Protein AF-A0A443QBD3-F1 (afdb_monomer_lite)

InterPro domains:
  IPR007484 Peptidase M28 [PF04389] (64-168)
  IPR045175 Peptidase M28 family [PTHR12147] (18-262)

Secondary structure (DSSP, 8-state):
--SHHHHHHSS---HHHHHHHHHHHHHHHHHHHHHTT-EEEEEEEEETTTTEEEEEEEEEE--TTTTSTT-EEEEEEEE----TT---IIIIIIHHHHHHHHHHHHTT---SSEEEEEEES-GGGTSHHHHHIIIIIIIIIIIIIT--EEEEEEEE-S----B-STT-----HHHHHHSHHHHHHHHHTTT-B-EEEEEEETTTSHHHHHHHHHHHHTSS-TTS-EEEEEEE---SSPPPHHHHHHHGGGGSSTTHHHHS--BTTB-SPPPEEEEE---S---PPP--TT-

Foldseek 3Di:
DPPPLCVLQQAALACVQPVVNVVVSVVVLQVLLVVLVWDKDWDWDDDDPPDDIWIKIKTKDDAPQPLAAAAEEEEEEEERHDPNVDSCCQFPSVSSVVLSVVSNVCSPPHHNHMYMYMHFYCLVVQLVRLLCCVAPPCCVPVCVPSNYHYPEYEYEGGDPDFFQDALQADDDPLLCVQQVPLVVVCVVSNVGLQEKEKEFAAPFLVVVVVVVVVVLVPDPPCPRYHYGYSHGPDDQEDDDPVVCVRCLVSCSGSRVSQSYHDYPSDDGGGHYIYIHSCPHPPDDPRRDNPD

Sequence (291 aa):
MSKNFREIFWQRRNHRFNERLKQYVRDKVIAKFKECGCDVFIQSFKKLPNQYNGINIIAVKNGLNRGKTGDEIILVGGHYDTVESSPGVDDNGSGMVAMLETARVLSSVQLKQTIMFVAFDLEEFGLLGSIAFVHDYLIPREIVKNGANFLGAFIIDMILRQEQAENSQKLPPKVGKAVPNAAAQIRANQNRGDFVAVWSRRGVDTELWQSLSKSWSQLQNPFRFKLIEFDSPLPLTIPTADELRRYDTFTRSDHSSFWYHKNANYSSTLNAVLLTDMGRTVERRVKTLLS

Organism: NCBI:txid1965070

pLDDT: mean 90.24, std 12.87, range [31.17, 98.88]

Radius of gyration: 18.25 Å; chains: 1; bounding box: 45×45×45 Å

Structure (mmCIF, N/CA/C/O backbone):
data_AF-A0A443QBD3-F1
#
_entry.id   AF-A0A443QBD3-F1
#
loop_
_atom_site.group_PDB
_atom_site.id
_atom_site.type_symbol
_atom_site.label_atom_id
_atom_site.label_alt_id
_atom_site.label_comp_id
_atom_site.label_asym_id
_atom_site.label_entity_id
_atom_site.label_seq_id
_atom_site.pdbx_PDB_ins_code
_atom_site.Cartn_x
_atom_site.Cartn_y
_atom_site.Cartn_z
_atom_site.occupancy
_atom_site.B_iso_or_equiv
_atom_site.auth_seq_id
_atom_site.auth_comp_id
_atom_site.auth_asym_id
_atom_site.auth_atom_id
_atom_site.pdbx_PDB_model_num
ATOM 1 N N . MET A 1 1 ? -10.216 -22.079 -7.106 1.00 49.09 1 MET A N 1
ATOM 2 C CA . MET A 1 1 ? -10.128 -20.859 -6.276 1.00 49.09 1 MET A CA 1
ATOM 3 C C . MET A 1 1 ? -9.371 -19.720 -7.001 1.00 49.09 1 MET A C 1
ATOM 5 O O . MET A 1 1 ? -8.560 -19.054 -6.390 1.00 49.09 1 MET A O 1
ATOM 9 N N . SER A 1 2 ? -9.620 -19.445 -8.296 1.00 46.47 2 SER A N 1
ATOM 10 C CA . SER A 1 2 ? -8.821 -18.450 -9.065 1.00 46.47 2 SER A CA 1
ATOM 11 C C . SER A 1 2 ? -9.554 -17.719 -10.203 1.00 46.47 2 SER A C 1
ATOM 13 O O . SER A 1 2 ? -8.961 -16.872 -10.864 1.00 46.47 2 SER A O 1
ATOM 15 N N . LYS A 1 3 ? -10.839 -18.003 -10.460 1.00 47.44 3 LYS A N 1
ATOM 16 C CA . LYS A 1 3 ? -11.528 -17.460 -11.647 1.00 47.44 3 LYS A CA 1
ATOM 17 C C . LYS A 1 3 ? -11.961 -15.985 -11.526 1.00 47.44 3 LYS A C 1
ATOM 19 O O . LYS A 1 3 ? -12.248 -15.379 -12.542 1.00 47.44 3 LYS A O 1
ATOM 24 N N . ASN A 1 4 ? -11.947 -15.386 -10.330 1.00 71.94 4 ASN A N 1
ATOM 25 C CA . ASN A 1 4 ? -12.653 -14.120 -10.072 1.00 71.94 4 ASN A CA 1
ATOM 26 C C . ASN A 1 4 ? -11.766 -12.853 -10.165 1.00 71.94 4 ASN A C 1
ATOM 28 O O . ASN A 1 4 ? -12.206 -11.827 -10.661 1.00 71.94 4 ASN A O 1
ATOM 32 N N . PHE A 1 5 ? -10.487 -12.890 -9.766 1.00 81.81 5 PHE A N 1
ATOM 33 C CA . PHE A 1 5 ? -9.664 -11.664 -9.751 1.00 81.81 5 PHE A CA 1
ATOM 34 C C . PHE A 1 5 ? -9.325 -11.123 -11.138 1.00 81.81 5 PHE A C 1
ATOM 36 O O . PHE A 1 5 ? -9.326 -9.909 -11.341 1.00 81.81 5 PHE A O 1
ATOM 43 N N . ARG A 1 6 ? -9.100 -12.021 -12.108 1.00 80.19 6 ARG A N 1
ATOM 44 C CA . ARG A 1 6 ? -8.932 -11.619 -13.505 1.00 80.19 6 ARG A CA 1
ATOM 45 C C . ARG A 1 6 ? -10.157 -10.847 -13.977 1.00 80.19 6 ARG A C 1
ATOM 47 O O . ARG A 1 6 ? -9.972 -9.813 -14.588 1.00 80.19 6 ARG A O 1
ATOM 54 N N . GLU A 1 7 ? -11.371 -11.292 -13.648 1.00 80.81 7 GLU A N 1
ATOM 55 C CA . GLU A 1 7 ? -12.625 -10.624 -14.031 1.00 80.81 7 GLU A CA 1
ATOM 56 C C . GLU A 1 7 ? -12.790 -9.234 -13.398 1.00 80.81 7 GLU A C 1
ATOM 58 O O . GLU A 1 7 ? -13.419 -8.366 -14.003 1.00 80.81 7 GLU A O 1
ATOM 63 N N . ILE A 1 8 ? -12.194 -9.001 -12.225 1.00 87.06 8 ILE A N 1
ATOM 64 C CA . ILE A 1 8 ? -12.249 -7.714 -11.521 1.00 87.06 8 ILE A CA 1
ATOM 65 C C . ILE A 1 8 ? -11.223 -6.720 -12.094 1.00 87.06 8 ILE A C 1
ATOM 67 O O . ILE A 1 8 ? -11.560 -5.560 -12.313 1.00 87.06 8 ILE A O 1
ATOM 71 N N . PHE A 1 9 ? -9.989 -7.154 -12.376 1.00 91.19 9 PHE A N 1
ATOM 72 C CA . PHE A 1 9 ? -8.873 -6.237 -12.671 1.00 91.19 9 PHE A CA 1
ATOM 73 C C . PHE A 1 9 ? -8.342 -6.271 -14.115 1.00 91.19 9 PHE A C 1
ATOM 75 O O . PHE A 1 9 ? -7.333 -5.631 -14.404 1.00 91.19 9 PHE A O 1
ATOM 82 N N . TRP A 1 10 ? -8.999 -6.974 -15.047 1.00 85.31 10 TRP A N 1
ATOM 83 C CA . TRP A 1 10 ? -8.569 -7.002 -16.457 1.00 85.31 10 TRP A CA 1
ATOM 84 C C . TRP A 1 10 ? -8.942 -5.758 -17.275 1.00 85.31 10 TRP A C 1
ATOM 86 O O . TRP A 1 10 ? -8.379 -5.560 -18.352 1.00 85.31 10 TRP A O 1
ATOM 96 N N . GLN A 1 11 ? -9.888 -4.941 -16.804 1.00 87.75 11 GLN A N 1
ATOM 97 C CA . GLN A 1 11 ? -10.341 -3.739 -17.510 1.00 87.75 11 GLN A CA 1
ATOM 98 C C . GLN A 1 11 ? -9.879 -2.456 -16.818 1.00 87.75 11 GLN A C 1
ATOM 100 O O . GLN A 1 11 ? -9.565 -2.452 -15.627 1.00 87.75 11 GLN A O 1
ATOM 105 N N . ARG A 1 12 ? -9.908 -1.353 -17.578 1.00 92.00 12 ARG A N 1
ATOM 106 C CA . ARG A 1 12 ? -9.582 0.001 -17.110 1.00 92.00 12 ARG A CA 1
ATOM 107 C C . ARG A 1 12 ? -10.531 0.430 -15.993 1.00 92.00 12 ARG A C 1
ATOM 109 O O . ARG A 1 12 ? -11.736 0.210 -16.088 1.00 92.00 12 ARG A O 1
ATOM 116 N N . ARG A 1 13 ? -10.004 1.100 -14.970 1.00 93.75 13 ARG A N 1
ATOM 117 C CA . ARG A 1 13 ? -10.767 1.579 -13.799 1.00 93.75 13 ARG A CA 1
ATOM 118 C C . ARG A 1 13 ? -10.605 3.088 -13.643 1.00 93.75 13 ARG A C 1
ATOM 120 O O . ARG A 1 13 ? -10.470 3.620 -12.547 1.00 93.75 13 ARG A O 1
ATOM 127 N N . ASN A 1 14 ? -10.612 3.779 -14.778 1.00 91.69 14 ASN A N 1
ATOM 128 C CA . ASN A 1 14 ? -10.493 5.224 -14.857 1.00 91.69 14 ASN A CA 1
ATOM 129 C C . ASN A 1 14 ? -11.880 5.868 -15.004 1.00 91.69 14 ASN A C 1
ATOM 131 O O . ASN A 1 14 ? -12.683 5.447 -15.839 1.00 91.69 14 ASN A O 1
ATOM 135 N N . HIS A 1 15 ? -12.138 6.912 -14.217 1.00 87.31 15 HIS A N 1
ATOM 136 C CA . HIS A 1 15 ? -13.429 7.603 -14.171 1.00 87.31 15 HIS A CA 1
ATOM 137 C C . HIS A 1 15 ? -13.776 8.332 -15.482 1.00 87.31 15 HIS A C 1
ATOM 139 O O . HIS A 1 15 ? -14.948 8.467 -15.821 1.00 87.31 15 HIS A O 1
ATOM 145 N N . ARG A 1 16 ? -12.766 8.764 -16.254 1.00 88.69 16 ARG A N 1
ATOM 146 C CA . ARG A 1 16 ? -12.957 9.389 -17.576 1.00 88.69 16 ARG A CA 1
ATOM 147 C C . ARG A 1 16 ? -13.240 8.369 -18.667 1.00 88.69 16 ARG A C 1
ATOM 149 O O . ARG A 1 16 ? -13.958 8.671 -19.611 1.00 88.69 16 ARG A O 1
ATOM 156 N N . PHE A 1 17 ? -12.693 7.163 -18.523 1.00 88.56 17 PHE A N 1
ATOM 157 C CA . PHE A 1 17 ? -12.897 6.091 -19.488 1.00 88.56 17 PHE A CA 1
ATOM 158 C C . PHE A 1 17 ? -14.297 5.485 -19.367 1.00 88.56 17 PHE A C 1
ATOM 160 O O . PHE A 1 17 ? -15.037 5.426 -20.347 1.00 88.56 17 PHE A O 1
ATOM 167 N N . ASN A 1 18 ? -14.656 4.996 -18.175 1.00 90.06 18 ASN A N 1
ATOM 168 C CA . ASN A 1 18 ? -15.955 4.374 -17.936 1.00 90.06 18 ASN A CA 1
ATOM 169 C C . ASN A 1 18 ? -16.274 4.325 -16.435 1.00 90.06 18 ASN A C 1
ATOM 171 O O . ASN A 1 18 ? -15.880 3.394 -15.727 1.00 90.06 18 ASN A O 1
ATOM 175 N N . GLU A 1 19 ? -17.040 5.304 -15.955 1.00 90.50 19 GLU A N 1
ATOM 176 C CA . GLU A 1 19 ? -17.426 5.381 -14.541 1.00 90.50 19 GLU A CA 1
ATOM 177 C C . GLU A 1 19 ? -18.270 4.178 -14.090 1.00 90.50 19 GLU A C 1
ATOM 179 O O . GLU A 1 19 ? -18.100 3.688 -12.976 1.00 90.50 19 GLU A O 1
ATOM 184 N N . ARG A 1 20 ? -19.133 3.626 -14.958 1.00 93.25 20 ARG A N 1
ATOM 185 C CA . ARG A 1 20 ? -19.945 2.442 -14.614 1.00 93.25 20 ARG A CA 1
ATOM 186 C C . ARG A 1 20 ? -19.075 1.212 -14.381 1.00 93.25 20 ARG A C 1
ATOM 188 O O . ARG A 1 20 ? -19.330 0.439 -13.464 1.00 93.25 20 ARG A O 1
ATOM 195 N N . LEU A 1 21 ? -18.038 1.037 -15.195 1.00 92.19 21 LEU A N 1
ATOM 196 C CA . LEU A 1 21 ? -17.079 -0.051 -15.034 1.00 92.19 21 LEU A CA 1
ATOM 197 C C . LEU A 1 21 ? -16.240 0.128 -13.764 1.00 92.19 21 LEU A C 1
ATOM 199 O O . LEU A 1 21 ? -16.027 -0.833 -13.026 1.00 92.19 21 LEU A O 1
ATOM 203 N N . LYS A 1 22 ? -15.807 1.357 -13.473 1.00 94.25 22 LYS A N 1
ATOM 204 C CA . LYS A 1 22 ? -15.104 1.668 -12.226 1.00 94.25 22 LYS A CA 1
ATOM 205 C C . LYS A 1 22 ? -15.978 1.377 -11.000 1.00 94.25 22 LYS A C 1
ATOM 207 O O . LYS A 1 22 ? -15.505 0.742 -10.058 1.00 94.25 22 LYS A O 1
ATOM 212 N N . GLN A 1 23 ? -17.257 1.758 -11.041 1.00 94.88 23 GLN A N 1
ATOM 213 C CA . GLN A 1 23 ? -18.240 1.413 -10.011 1.00 94.88 23 GLN A CA 1
ATOM 214 C C . GLN A 1 23 ? -18.411 -0.106 -9.876 1.00 94.88 23 GLN A C 1
ATOM 216 O O . GLN A 1 23 ? -18.354 -0.621 -8.765 1.00 94.88 23 GLN A O 1
ATOM 221 N N . TYR A 1 24 ? -18.530 -0.840 -10.986 1.00 94.12 24 TYR A N 1
ATOM 222 C CA . TYR A 1 24 ? -18.615 -2.303 -10.957 1.00 94.12 24 TYR A CA 1
ATOM 223 C C . TYR A 1 24 ? -17.414 -2.934 -10.239 1.00 94.12 24 TYR A C 1
ATOM 225 O O . TYR A 1 24 ? -17.587 -3.811 -9.392 1.00 94.12 24 TYR A O 1
ATOM 233 N N . VAL A 1 25 ? -16.192 -2.473 -10.528 1.00 94.38 25 VAL A N 1
ATOM 234 C CA . VAL A 1 25 ? -14.995 -2.973 -9.837 1.00 94.38 25 VAL A CA 1
ATOM 235 C C . VAL A 1 25 ? -15.021 -2.623 -8.351 1.00 94.38 25 VAL A C 1
ATOM 237 O O . VAL A 1 25 ? -14.755 -3.495 -7.524 1.00 94.38 25 VAL A O 1
ATOM 240 N N . ARG A 1 26 ? -15.402 -1.391 -7.997 1.00 95.50 26 ARG A N 1
ATOM 241 C CA . ARG A 1 26 ? -15.572 -0.958 -6.602 1.00 95.50 26 ARG A CA 1
ATOM 242 C C . ARG A 1 26 ? -16.524 -1.888 -5.843 1.00 95.50 26 ARG A C 1
ATOM 244 O O . ARG A 1 26 ? -16.170 -2.370 -4.769 1.00 95.50 26 ARG A O 1
ATOM 251 N N . ASP A 1 27 ? -17.672 -2.218 -6.430 1.00 96.38 27 ASP A N 1
ATOM 252 C CA . ASP A 1 27 ? -18.661 -3.118 -5.826 1.00 96.38 27 ASP A CA 1
ATOM 253 C C . ASP A 1 27 ? -18.101 -4.530 -5.611 1.00 96.38 27 ASP A C 1
ATOM 255 O O . ASP A 1 27 ? -18.333 -5.146 -4.568 1.00 96.38 27 ASP A O 1
ATOM 259 N N . LYS A 1 28 ? -17.307 -5.040 -6.561 1.00 96.19 28 LYS A N 1
ATOM 260 C CA . LYS A 1 28 ? -16.638 -6.342 -6.417 1.00 96.19 28 LYS A CA 1
ATOM 261 C C . LYS A 1 28 ? -15.569 -6.334 -5.329 1.00 96.19 28 LYS A C 1
ATOM 263 O O . LYS A 1 28 ? -15.491 -7.298 -4.570 1.00 96.19 28 LYS A O 1
ATOM 268 N N . VAL A 1 29 ? -14.780 -5.266 -5.216 1.00 97.12 29 VAL A N 1
ATOM 269 C CA . VAL A 1 29 ? -13.781 -5.111 -4.146 1.00 97.12 29 VAL A CA 1
ATOM 270 C C . VAL A 1 29 ? -14.465 -5.057 -2.776 1.00 97.12 29 VAL A C 1
ATOM 272 O O . VAL A 1 29 ? -14.074 -5.791 -1.870 1.00 97.12 29 VAL A O 1
ATOM 275 N N . ILE A 1 30 ? -15.541 -4.273 -2.637 1.00 98.19 30 ILE A N 1
ATOM 276 C CA . ILE A 1 30 ? -16.356 -4.213 -1.411 1.00 98.19 30 ILE A CA 1
ATOM 277 C C . ILE A 1 30 ? -16.899 -5.597 -1.051 1.00 98.19 30 ILE A C 1
ATOM 279 O O . ILE A 1 30 ? -16.786 -6.020 0.099 1.00 98.19 30 ILE A O 1
ATOM 283 N N . ALA A 1 31 ? -17.476 -6.313 -2.022 1.00 97.44 31 ALA A N 1
ATOM 284 C CA . ALA A 1 31 ? -18.010 -7.652 -1.798 1.00 97.44 31 ALA A CA 1
ATOM 285 C C . ALA A 1 31 ? -16.923 -8.611 -1.294 1.00 97.44 31 ALA A C 1
ATOM 287 O O . ALA A 1 31 ? -17.153 -9.327 -0.325 1.00 97.44 31 ALA A O 1
ATOM 288 N N . LYS A 1 32 ? -15.717 -8.568 -1.873 1.00 97.19 32 LYS A N 1
ATOM 289 C CA . LYS A 1 32 ? -14.594 -9.416 -1.446 1.00 97.19 32 LYS A CA 1
ATOM 290 C C . LYS A 1 32 ? -14.136 -9.124 -0.021 1.00 97.19 32 LYS A C 1
ATOM 292 O O . LYS A 1 32 ? -13.910 -10.064 0.735 1.00 97.19 32 LYS A O 1
ATOM 297 N N . PHE A 1 33 ? -14.051 -7.858 0.379 1.00 98.31 33 PHE A N 1
ATOM 298 C CA . PHE A 1 33 ? -13.735 -7.524 1.769 1.00 98.31 33 PHE A CA 1
ATOM 299 C C . PHE A 1 33 ? -14.824 -7.985 2.744 1.00 98.31 33 PHE A C 1
ATOM 301 O O . PHE A 1 33 ? -14.504 -8.548 3.790 1.00 98.31 33 PHE A O 1
ATOM 308 N N . LYS A 1 34 ? -16.105 -7.827 2.386 1.00 98.19 34 LYS A N 1
ATOM 309 C CA . LYS A 1 34 ? -17.226 -8.328 3.199 1.00 98.19 34 LYS A CA 1
ATOM 310 C C . LYS A 1 34 ? -17.221 -9.853 3.320 1.00 98.19 34 LYS A C 1
ATOM 312 O O . LYS A 1 34 ? -17.431 -10.369 4.411 1.00 98.19 34 LYS A O 1
ATOM 317 N N . GLU A 1 35 ? -16.928 -10.574 2.236 1.00 97.12 35 GLU A N 1
ATOM 318 C CA . GLU A 1 35 ? -16.743 -12.035 2.252 1.00 97.12 35 GLU A CA 1
ATOM 319 C C . GLU A 1 35 ? -15.620 -12.465 3.216 1.00 97.12 35 GLU A C 1
ATOM 321 O O . GLU A 1 35 ? -15.694 -13.544 3.796 1.00 97.12 35 GLU A O 1
ATOM 326 N N . CYS A 1 36 ? -14.601 -11.622 3.421 1.00 97.38 36 CYS A N 1
ATOM 327 C CA . CYS A 1 36 ? -13.512 -11.862 4.374 1.00 97.38 36 CYS A CA 1
ATOM 328 C C . CYS A 1 36 ? -13.861 -11.472 5.825 1.00 97.38 36 CYS A C 1
ATOM 330 O O . CYS A 1 36 ? -12.996 -11.561 6.699 1.00 97.38 36 CYS A O 1
ATOM 332 N N . GLY A 1 37 ? -15.096 -11.032 6.092 1.00 97.31 37 GLY A N 1
ATOM 333 C CA . GLY A 1 37 ? -15.551 -10.620 7.421 1.00 97.31 37 GLY A CA 1
ATOM 334 C C . GLY A 1 37 ? -15.060 -9.237 7.858 1.00 97.31 37 GLY A C 1
ATOM 335 O O . GLY A 1 37 ? -15.035 -8.958 9.054 1.00 97.31 37 GLY A O 1
ATOM 336 N N . CYS A 1 38 ? -14.636 -8.381 6.923 1.00 98.50 38 CYS A N 1
ATOM 337 C CA . CYS A 1 38 ? -14.256 -7.006 7.238 1.00 98.50 38 CYS A CA 1
ATOM 338 C C . CYS A 1 38 ? -15.480 -6.083 7.334 1.00 98.50 38 CYS A C 1
ATOM 340 O O . CYS A 1 38 ? -16.393 -6.159 6.506 1.00 98.50 38 CYS A O 1
ATOM 342 N N . ASP A 1 39 ? -15.428 -5.124 8.258 1.00 98.25 39 ASP A N 1
ATOM 343 C CA . ASP A 1 39 ? -16.328 -3.972 8.275 1.00 98.25 39 ASP A CA 1
ATOM 344 C C . ASP A 1 39 ? -15.904 -2.996 7.174 1.00 98.25 39 ASP A C 1
ATOM 346 O O . ASP A 1 39 ? -14.777 -2.500 7.181 1.00 98.25 39 ASP A O 1
ATOM 350 N N . VAL A 1 40 ? -16.780 -2.725 6.202 1.00 98.56 40 VAL A N 1
ATOM 351 C CA . VAL A 1 40 ? -16.433 -1.908 5.027 1.00 98.56 40 VAL A CA 1
ATOM 352 C C . VAL A 1 40 ? -17.107 -0.541 5.077 1.00 98.56 40 VAL A C 1
ATOM 354 O O . VAL A 1 40 ? -18.332 -0.438 5.142 1.00 98.56 40 VAL A O 1
ATOM 357 N N . PHE A 1 41 ? -16.294 0.504 4.959 1.00 97.50 41 PHE A N 1
ATOM 358 C CA . PHE A 1 41 ? -16.672 1.909 4.921 1.00 97.50 41 PHE A CA 1
ATOM 359 C C . PHE A 1 41 ? -16.251 2.539 3.596 1.00 97.50 41 PHE A C 1
ATOM 361 O O . PHE A 1 41 ? -15.265 2.146 2.971 1.00 97.50 41 PHE A O 1
ATOM 368 N N . ILE A 1 42 ? -16.997 3.560 3.190 1.00 97.88 42 ILE A N 1
ATOM 369 C CA . ILE A 1 42 ? -16.728 4.329 1.982 1.00 97.88 42 ILE A CA 1
ATOM 370 C C . ILE A 1 42 ? -16.360 5.748 2.388 1.00 97.88 42 ILE A C 1
ATOM 372 O O . ILE A 1 42 ? -17.116 6.404 3.103 1.00 97.88 42 ILE A O 1
ATOM 376 N N . GLN A 1 43 ? -15.216 6.228 1.908 1.00 97.69 43 GLN A N 1
ATOM 377 C CA . GLN A 1 43 ? -14.823 7.625 2.051 1.00 97.69 43 GLN A CA 1
ATOM 378 C C . GLN A 1 43 ? -14.957 8.306 0.692 1.00 97.69 43 GLN A C 1
ATOM 380 O O . GLN A 1 43 ? -14.172 8.056 -0.220 1.00 97.69 43 GLN A O 1
ATOM 385 N N . SER A 1 44 ? -15.957 9.177 0.570 1.00 96.06 44 SER A N 1
ATOM 386 C CA . SER A 1 44 ? -16.078 10.081 -0.575 1.00 96.06 44 SER A CA 1
ATOM 387 C C . SER A 1 44 ? -15.284 11.356 -0.308 1.00 96.06 44 SER A C 1
ATOM 389 O O . SER A 1 44 ? -15.378 11.913 0.784 1.00 96.06 44 SER A O 1
ATOM 391 N N . PHE A 1 45 ? -14.537 11.833 -1.300 1.00 93.62 45 PHE A N 1
ATOM 392 C CA . PHE A 1 45 ? -13.735 13.053 -1.197 1.00 93.62 45 PHE A CA 1
ATOM 393 C C . PHE A 1 45 ? -13.743 13.844 -2.510 1.00 93.62 45 PHE A C 1
ATOM 395 O O . PHE A 1 45 ? -14.094 13.325 -3.574 1.00 93.62 45 PHE A O 1
ATOM 402 N N . LYS A 1 46 ? -13.362 15.124 -2.429 1.00 89.88 46 LYS A N 1
ATOM 403 C CA . LYS A 1 46 ? -13.255 16.034 -3.576 1.00 89.88 46 LYS A CA 1
ATOM 404 C C . LYS A 1 46 ? -11.973 16.848 -3.466 1.00 89.88 46 LYS A C 1
ATOM 406 O O . LYS A 1 46 ? -11.742 17.459 -2.427 1.00 89.88 46 LYS A O 1
ATOM 411 N N . LYS A 1 47 ? -11.177 16.915 -4.536 1.00 69.31 47 LYS A N 1
ATOM 412 C CA . LYS A 1 47 ? -10.089 17.897 -4.642 1.00 69.31 47 LYS A CA 1
ATOM 413 C C . LYS A 1 47 ? -10.555 18.995 -5.590 1.00 69.31 47 LYS A C 1
ATOM 415 O O . LYS A 1 47 ? -10.668 18.764 -6.789 1.00 69.31 47 LYS A O 1
ATOM 420 N N . LEU A 1 48 ? -10.854 20.155 -5.003 1.00 62.91 48 LEU A N 1
ATOM 421 C CA . LEU A 1 48 ? -11.473 21.337 -5.614 1.00 62.91 48 LEU A CA 1
ATOM 422 C C . LEU A 1 48 ? -12.962 21.165 -5.983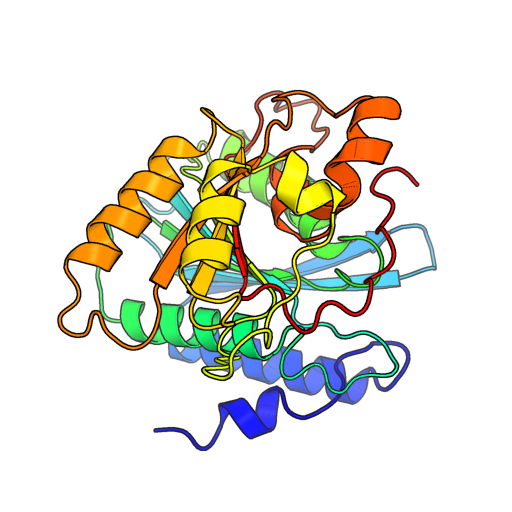 1.00 62.91 48 LEU A C 1
ATOM 424 O O . LEU A 1 48 ? -13.392 20.080 -6.390 1.00 62.91 48 LEU A O 1
ATOM 428 N N . PRO A 1 49 ? -13.781 22.228 -5.849 1.00 48.69 49 PRO A N 1
ATOM 429 C CA . PRO A 1 49 ? -15.149 22.195 -6.336 1.00 48.69 49 PRO A CA 1
ATOM 430 C C . PRO A 1 49 ? -15.116 21.975 -7.854 1.00 48.69 49 PRO A C 1
ATOM 432 O O . PRO A 1 49 ? -14.648 22.831 -8.596 1.00 48.69 49 PRO A O 1
ATOM 435 N N . ASN A 1 50 ? -15.622 20.817 -8.292 1.00 54.44 50 ASN A N 1
ATOM 436 C CA . ASN A 1 50 ? -15.896 20.425 -9.685 1.00 54.44 50 ASN A CA 1
ATOM 437 C C . ASN A 1 50 ? -14.793 19.708 -10.484 1.00 54.44 50 ASN A C 1
ATOM 439 O O . ASN A 1 50 ? -15.013 19.476 -11.670 1.00 54.44 50 ASN A O 1
ATOM 443 N N . GLN A 1 51 ? -13.657 19.306 -9.896 1.00 67.75 51 GLN A N 1
ATOM 444 C CA . GLN A 1 51 ? -12.604 18.656 -10.696 1.00 67.75 51 GLN A CA 1
ATOM 445 C C . GLN A 1 51 ? -12.613 17.125 -10.626 1.00 67.75 51 GLN A C 1
ATOM 447 O O . GLN A 1 51 ? -12.648 16.472 -11.666 1.00 67.75 51 GLN A O 1
ATOM 452 N N . TYR A 1 52 ? -12.628 16.545 -9.423 1.00 77.38 52 TYR A N 1
ATOM 453 C CA . TYR A 1 52 ? -12.673 15.093 -9.252 1.00 77.38 52 TYR A CA 1
ATOM 454 C C . TYR A 1 52 ? -13.475 14.705 -8.011 1.00 77.38 52 TYR A C 1
ATOM 456 O O . TYR A 1 52 ? -13.242 15.238 -6.925 1.00 77.38 52 TYR A O 1
ATOM 464 N N . ASN A 1 53 ? -14.384 13.742 -8.171 1.00 89.56 53 ASN A N 1
ATOM 465 C CA . ASN A 1 53 ? -15.034 13.048 -7.063 1.00 89.56 53 ASN A CA 1
ATOM 466 C C . ASN A 1 53 ? -14.369 11.675 -6.932 1.00 89.56 53 ASN A C 1
ATOM 468 O O . ASN A 1 53 ? -14.414 10.883 -7.875 1.00 89.56 53 ASN A O 1
ATOM 472 N N . GLY A 1 54 ? -13.727 11.417 -5.798 1.00 93.81 54 GLY A N 1
ATOM 473 C CA . GLY A 1 54 ? -13.033 10.162 -5.532 1.00 93.81 54 GLY A CA 1
ATOM 474 C C . GLY A 1 54 ? -13.704 9.368 -4.423 1.00 93.81 54 GLY A C 1
ATOM 475 O O . GLY A 1 54 ? -14.367 9.938 -3.550 1.00 93.81 54 GLY A O 1
ATOM 476 N N . ILE A 1 55 ? -13.553 8.045 -4.477 1.00 97.00 55 ILE A N 1
ATOM 477 C CA . ILE A 1 55 ? -14.126 7.136 -3.485 1.00 97.00 55 ILE A CA 1
ATOM 478 C C . ILE A 1 55 ? -13.087 6.104 -3.045 1.00 97.00 55 ILE A C 1
ATOM 480 O O . ILE A 1 55 ? -12.835 5.144 -3.773 1.00 97.00 55 ILE A O 1
ATOM 484 N N . ASN A 1 56 ? -12.556 6.250 -1.832 1.00 98.56 56 ASN A N 1
ATOM 485 C CA . ASN A 1 56 ? -11.751 5.201 -1.205 1.00 98.56 56 ASN A CA 1
ATOM 486 C C . ASN A 1 56 ? -12.660 4.123 -0.596 1.00 98.56 56 ASN A C 1
ATOM 488 O O . ASN A 1 56 ? -13.739 4.423 -0.069 1.00 98.56 56 ASN A O 1
ATOM 492 N N . ILE A 1 57 ? -12.188 2.875 -0.613 1.00 98.81 57 ILE A N 1
ATOM 493 C CA . ILE A 1 57 ? -12.803 1.753 0.108 1.00 98.81 57 ILE A CA 1
ATOM 494 C C . ILE A 1 57 ? -11.923 1.444 1.314 1.00 98.81 57 ILE A C 1
ATOM 496 O O . ILE A 1 57 ? -10.743 1.148 1.147 1.00 98.81 57 ILE A O 1
ATOM 500 N N . ILE A 1 58 ? -12.495 1.489 2.513 1.00 98.81 58 ILE A N 1
ATOM 501 C CA . ILE A 1 58 ? -11.797 1.214 3.770 1.00 98.81 58 ILE A CA 1
ATOM 502 C C . ILE A 1 58 ? -12.427 -0.036 4.373 1.00 98.81 58 ILE A C 1
ATOM 504 O O . ILE A 1 58 ? -13.590 -0.012 4.761 1.00 98.81 58 ILE A O 1
ATOM 508 N N . ALA A 1 59 ? -11.683 -1.130 4.450 1.00 98.81 59 ALA A N 1
ATOM 509 C CA . ALA A 1 59 ? -12.133 -2.378 5.049 1.00 98.81 59 ALA A CA 1
ATOM 510 C C . ALA A 1 59 ? -11.338 -2.662 6.325 1.00 98.81 59 ALA A C 1
ATOM 512 O O . ALA A 1 59 ? -10.113 -2.696 6.310 1.00 98.81 59 ALA A O 1
ATOM 513 N N . VAL A 1 60 ? -12.030 -2.865 7.440 1.00 98.62 60 VAL A N 1
ATOM 514 C CA . VAL A 1 60 ? -11.425 -3.058 8.758 1.00 98.62 60 VAL A CA 1
ATOM 515 C C . VAL A 1 60 ? -11.656 -4.493 9.207 1.00 98.62 60 VAL A C 1
ATOM 517 O O . VAL A 1 60 ? -12.792 -4.931 9.371 1.00 98.62 60 VAL A O 1
ATOM 520 N N . LYS A 1 61 ? -10.572 -5.237 9.426 1.00 98.31 61 LYS A N 1
ATOM 521 C CA . LYS A 1 61 ? -10.599 -6.482 10.189 1.00 98.31 61 LYS A CA 1
ATOM 522 C C . LYS A 1 61 ? -10.298 -6.148 11.647 1.00 98.31 61 LYS A C 1
ATOM 524 O O . LYS A 1 61 ? -9.180 -5.757 11.982 1.00 98.31 61 LYS A O 1
ATOM 529 N N . ASN A 1 62 ? -11.298 -6.323 12.501 1.00 97.88 62 ASN A N 1
ATOM 530 C CA . ASN A 1 62 ? -11.209 -5.951 13.908 1.00 97.88 62 ASN A CA 1
ATOM 531 C C . ASN A 1 62 ? -10.175 -6.804 14.657 1.00 97.88 62 ASN A C 1
ATOM 533 O O . ASN A 1 62 ? -10.226 -8.038 14.624 1.00 97.88 62 ASN A O 1
ATOM 537 N N . GLY A 1 63 ? -9.253 -6.132 15.347 1.00 97.44 63 GLY A N 1
ATOM 538 C CA . GLY A 1 63 ? -8.405 -6.746 16.362 1.00 97.44 63 GLY A CA 1
ATOM 539 C C . GLY A 1 63 ? -9.140 -6.895 17.696 1.00 97.44 63 GLY A C 1
ATOM 540 O O . GLY A 1 63 ? -10.216 -6.330 17.898 1.00 97.44 63 GLY A O 1
ATOM 541 N N . LEU A 1 64 ? -8.541 -7.617 18.647 1.00 96.62 64 LEU A N 1
ATOM 542 C CA . LEU A 1 64 ? -9.096 -7.796 20.003 1.00 96.62 64 LEU A CA 1
ATOM 543 C C . LEU A 1 64 ? -9.302 -6.473 20.766 1.00 96.62 64 LEU A C 1
ATOM 545 O O . LEU A 1 64 ? -10.105 -6.408 21.702 1.00 96.62 64 LEU A O 1
ATOM 549 N N . ASN A 1 65 ? -8.570 -5.428 20.377 1.00 95.31 65 ASN A N 1
ATOM 550 C CA . ASN A 1 65 ? -8.618 -4.111 21.006 1.00 95.31 65 ASN A CA 1
ATOM 551 C C . ASN A 1 65 ? -9.392 -3.066 20.196 1.00 95.31 65 ASN A C 1
ATOM 553 O O . ASN A 1 65 ? -9.418 -1.904 20.601 1.00 95.31 65 ASN A O 1
ATOM 557 N N . ARG A 1 66 ? -10.063 -3.454 19.100 1.00 96.69 66 ARG A N 1
ATOM 558 C CA . ARG A 1 66 ? -10.806 -2.500 18.272 1.00 96.69 66 ARG A CA 1
ATOM 559 C C . ARG A 1 66 ? -11.800 -1.692 19.108 1.00 96.69 66 ARG A C 1
ATOM 561 O O . ARG A 1 66 ? -12.586 -2.249 19.872 1.00 96.69 66 ARG A O 1
ATOM 568 N N . GLY A 1 67 ? -11.785 -0.373 18.918 1.00 91.25 67 GLY A N 1
ATOM 569 C CA . GLY A 1 67 ? -12.696 0.559 19.590 1.00 91.25 67 GLY A CA 1
ATOM 570 C C . GLY A 1 67 ? -12.265 0.960 21.003 1.00 91.25 67 GLY A C 1
ATOM 571 O O . GLY A 1 67 ? -12.967 1.740 21.642 1.00 91.25 67 GLY A O 1
ATOM 572 N N . LYS A 1 68 ? -11.121 0.465 21.488 1.00 95.12 68 LYS A N 1
ATOM 573 C CA . LYS A 1 68 ? -10.498 0.903 22.741 1.00 95.12 68 LYS A CA 1
ATOM 574 C C . LYS A 1 68 ? -9.363 1.880 22.439 1.00 95.12 68 LYS A C 1
ATOM 576 O O . LYS A 1 68 ? -8.685 1.752 21.421 1.00 95.12 68 LYS A O 1
ATOM 581 N N . THR A 1 69 ? -9.118 2.821 23.348 1.00 95.50 69 THR A N 1
ATOM 582 C CA . THR A 1 69 ? -7.892 3.629 23.320 1.00 95.50 69 THR A CA 1
ATOM 583 C C . THR A 1 69 ? -6.674 2.708 23.381 1.00 95.50 69 THR A C 1
ATOM 585 O O . THR A 1 69 ? -6.660 1.752 24.158 1.00 95.50 69 THR A O 1
ATOM 588 N N . GLY A 1 70 ? -5.667 2.980 22.552 1.00 96.00 70 GLY A N 1
ATOM 589 C CA . GLY A 1 70 ? -4.501 2.115 22.390 1.00 96.00 70 GLY A CA 1
ATOM 590 C C . GLY A 1 70 ? -4.708 0.928 21.441 1.00 96.00 70 GLY A C 1
ATOM 591 O O . GLY A 1 70 ? -3.856 0.044 21.418 1.00 96.00 70 GLY A O 1
ATOM 592 N N . ASP A 1 71 ? -5.802 0.882 20.665 1.00 97.88 71 ASP A N 1
ATOM 593 C CA . ASP A 1 71 ? -5.923 -0.031 19.515 1.00 97.88 71 ASP A CA 1
ATOM 594 C C . ASP A 1 71 ? -4.710 0.138 18.594 1.00 97.88 71 ASP A C 1
ATOM 596 O O . ASP A 1 71 ? -4.318 1.256 18.269 1.00 97.88 71 ASP A O 1
ATOM 600 N N . GLU A 1 72 ? -4.106 -0.968 18.181 1.00 98.44 72 GLU A N 1
ATOM 601 C CA . GLU A 1 72 ? -2.928 -0.959 17.320 1.00 98.44 72 GLU A CA 1
ATOM 602 C C . GLU A 1 72 ? -3.359 -1.234 15.884 1.00 98.44 72 GLU A C 1
ATOM 604 O O . GLU A 1 72 ? -3.941 -2.284 15.600 1.00 98.44 72 GLU A O 1
ATOM 609 N N . ILE A 1 73 ? -3.067 -0.302 14.976 1.00 98.56 73 ILE A N 1
ATOM 610 C CA . ILE A 1 73 ? -3.501 -0.378 13.580 1.00 98.56 73 ILE A CA 1
ATOM 611 C C . ILE A 1 73 ? -2.303 -0.638 12.670 1.00 98.56 73 ILE A C 1
ATOM 613 O O . ILE A 1 73 ? -1.351 0.144 12.642 1.00 98.56 73 ILE A O 1
ATOM 617 N N . ILE A 1 74 ? -2.400 -1.703 11.872 1.00 98.56 74 ILE A N 1
ATOM 618 C CA . ILE A 1 74 ? -1.541 -1.948 10.707 1.00 98.56 74 ILE A CA 1
ATOM 619 C C . ILE A 1 74 ? -2.393 -1.775 9.455 1.00 98.56 74 ILE A C 1
ATOM 621 O O . ILE A 1 74 ? -3.505 -2.302 9.373 1.00 98.56 74 ILE A O 1
ATOM 625 N N . LEU A 1 75 ? -1.872 -1.051 8.469 1.00 98.88 75 LEU A N 1
ATOM 626 C CA . LEU A 1 75 ? -2.556 -0.825 7.202 1.00 98.88 75 LEU A CA 1
ATOM 627 C C . LEU A 1 75 ? -1.901 -1.612 6.065 1.00 98.88 75 LEU A C 1
ATOM 629 O O . LEU A 1 75 ? -0.680 -1.656 5.953 1.00 98.88 75 LEU A O 1
ATOM 633 N N . VAL A 1 76 ? -2.720 -2.187 5.191 1.00 98.88 76 VAL A N 1
ATOM 634 C CA . VAL A 1 76 ? -2.319 -2.677 3.870 1.00 98.88 76 VAL A CA 1
ATOM 635 C C . VAL A 1 76 ? -3.099 -1.875 2.836 1.00 98.88 76 VAL A C 1
ATOM 637 O O . VAL A 1 76 ? -4.323 -1.794 2.915 1.00 98.88 76 VAL A O 1
ATOM 640 N N . GLY A 1 77 ? -2.415 -1.236 1.895 1.00 98.75 77 GLY A N 1
ATOM 641 C CA . GLY A 1 77 ? -3.052 -0.316 0.958 1.00 98.75 77 GLY A CA 1
ATOM 642 C C . GLY A 1 77 ? -2.571 -0.486 -0.471 1.00 98.75 77 GLY A C 1
ATOM 643 O O . GLY A 1 77 ? -1.496 -1.022 -0.721 1.00 98.75 77 GLY A O 1
ATOM 644 N N . GLY A 1 78 ? -3.368 0.002 -1.409 1.00 98.44 78 GLY A N 1
ATOM 645 C CA . GLY A 1 78 ? -3.013 0.094 -2.820 1.00 98.44 78 GLY A CA 1
ATOM 646 C C . GLY A 1 78 ? -4.129 0.778 -3.591 1.00 98.44 78 GLY A C 1
ATOM 647 O O . GLY A 1 78 ? -5.289 0.740 -3.174 1.00 98.44 78 GLY A O 1
ATOM 648 N N . HIS A 1 79 ? -3.801 1.432 -4.697 1.00 98.25 79 HIS A N 1
ATOM 649 C CA . HIS A 1 79 ? -4.824 2.081 -5.503 1.00 98.25 79 HIS A CA 1
ATOM 650 C C . HIS A 1 79 ? -5.538 1.107 -6.442 1.00 98.25 79 HIS A C 1
ATOM 652 O O . HIS A 1 79 ? -4.947 0.154 -6.951 1.00 98.25 79 HIS A O 1
ATOM 658 N N . TYR A 1 80 ? -6.830 1.346 -6.668 1.00 96.94 80 TYR A N 1
ATOM 659 C CA . TYR A 1 80 ? -7.640 0.538 -7.581 1.00 96.94 80 TYR A CA 1
ATOM 660 C C . TYR A 1 80 ? -7.970 1.255 -8.888 1.00 96.94 80 TYR A C 1
ATOM 662 O O . TYR A 1 80 ? -8.486 0.607 -9.802 1.00 96.94 80 TYR A O 1
ATOM 670 N N . ASP A 1 81 ? -7.717 2.560 -9.001 1.00 95.88 81 ASP A N 1
ATOM 671 C CA . ASP A 1 81 ? -7.861 3.267 -10.269 1.00 95.88 81 ASP A CA 1
ATOM 672 C C . ASP A 1 81 ? -6.749 2.882 -11.254 1.00 95.88 81 ASP A C 1
ATOM 674 O O . ASP A 1 81 ? -5.845 2.107 -10.951 1.00 95.88 81 ASP A O 1
ATOM 678 N N . THR A 1 82 ? -6.875 3.360 -12.486 1.00 94.75 82 THR A N 1
ATOM 679 C CA . THR A 1 82 ? -5.862 3.182 -13.531 1.00 94.75 82 THR A CA 1
ATOM 680 C C . THR A 1 82 ? -5.668 4.500 -14.256 1.00 94.75 82 THR A C 1
ATOM 682 O O . THR A 1 82 ? -6.603 5.307 -14.331 1.00 94.75 82 THR A O 1
ATOM 685 N N . VAL A 1 83 ? -4.531 4.682 -14.927 1.00 91.81 83 VAL A N 1
ATOM 686 C CA . VAL A 1 83 ? -4.464 5.651 -16.030 1.00 91.81 83 VAL A CA 1
ATOM 687 C C . VAL A 1 83 ? -5.506 5.330 -17.113 1.00 91.81 83 VAL A C 1
ATOM 689 O O . VAL A 1 83 ? -5.982 4.201 -17.257 1.00 91.81 83 VAL A O 1
ATOM 692 N N . GLU A 1 84 ? -5.870 6.338 -17.902 1.00 88.00 84 GLU A N 1
ATOM 693 C CA . GLU A 1 84 ? -6.918 6.233 -18.927 1.00 88.00 84 GLU A CA 1
ATOM 694 C C . GLU A 1 84 ? -6.557 5.274 -20.076 1.00 88.00 84 GLU A C 1
ATOM 696 O O . GLU A 1 84 ? -7.426 4.618 -20.651 1.00 88.00 84 GLU A O 1
ATOM 701 N N . SER A 1 85 ? -5.270 5.164 -20.407 1.00 87.81 85 SER A N 1
ATOM 702 C CA . SER A 1 85 ? -4.780 4.404 -21.561 1.00 87.81 85 SER A CA 1
ATOM 703 C C . SER A 1 85 ? -4.484 2.928 -21.269 1.00 87.81 85 SER A C 1
ATOM 705 O O . SER A 1 85 ? -4.287 2.157 -22.209 1.00 87.81 85 SER A O 1
ATOM 707 N N . SER A 1 86 ? -4.485 2.504 -20.000 1.00 88.56 86 SER A N 1
ATOM 708 C CA . SER A 1 86 ? -4.038 1.169 -19.577 1.00 88.56 86 SER A CA 1
ATOM 709 C C . SER A 1 86 ? -5.154 0.372 -18.894 1.00 88.56 86 SER A C 1
ATOM 711 O O . SER A 1 86 ? -5.895 0.940 -18.092 1.00 88.56 86 SER A O 1
ATOM 713 N N . PRO A 1 87 ? -5.275 -0.950 -19.146 1.00 86.31 87 PRO A N 1
ATOM 714 C CA . PRO A 1 87 ? -6.142 -1.830 -18.353 1.00 86.31 87 PRO A CA 1
ATOM 715 C C . PRO A 1 87 ? -5.682 -1.965 -16.893 1.00 86.31 87 PRO A C 1
ATOM 717 O O . PRO A 1 87 ? -6.460 -2.402 -16.049 1.00 86.31 87 PRO A O 1
ATOM 720 N N . GLY A 1 88 ? -4.429 -1.605 -16.595 1.00 90.88 88 GLY A N 1
ATOM 721 C CA . GLY A 1 88 ? -3.912 -1.528 -15.233 1.00 90.88 88 GLY A CA 1
ATOM 722 C C . GLY A 1 88 ? -3.863 -2.863 -14.497 1.00 90.88 88 GLY A C 1
ATOM 723 O O . GLY A 1 88 ? -4.115 -2.911 -13.299 1.00 90.88 88 GLY A O 1
ATOM 724 N N . VAL A 1 89 ? -3.604 -3.975 -15.196 1.00 91.50 89 VAL A N 1
ATOM 725 C CA . VAL A 1 89 ? -3.417 -5.276 -14.526 1.00 91.50 89 VAL A CA 1
ATOM 726 C C . VAL A 1 89 ? -2.192 -5.232 -13.617 1.00 91.50 89 VAL A C 1
ATOM 728 O O . VAL A 1 89 ? -2.281 -5.666 -12.481 1.00 91.50 89 VAL A O 1
ATOM 731 N N . ASP A 1 90 ? -1.080 -4.692 -14.112 1.00 90.94 90 ASP A N 1
ATOM 732 C CA . ASP A 1 90 ? 0.134 -4.470 -13.320 1.00 90.94 90 ASP A CA 1
ATOM 733 C C . ASP A 1 90 ? -0.045 -3.269 -12.381 1.00 90.94 90 ASP A C 1
ATOM 735 O O . ASP A 1 90 ? 0.212 -3.351 -11.192 1.00 90.94 90 ASP A O 1
ATOM 739 N N . ASP A 1 91 ? -0.610 -2.189 -12.918 1.00 92.75 91 ASP A N 1
ATOM 740 C CA . ASP A 1 91 ? -0.724 -0.878 -12.285 1.00 92.75 91 ASP A CA 1
ATOM 741 C C . ASP A 1 91 ? -2.196 -0.451 -12.111 1.00 92.75 91 ASP A C 1
ATOM 743 O O . ASP A 1 91 ? -2.807 0.109 -13.025 1.00 92.75 91 ASP A O 1
ATOM 747 N N . ASN A 1 92 ? -2.860 -0.787 -11.006 1.00 94.94 92 ASN A N 1
ATOM 748 C CA . ASN A 1 92 ? -2.351 -1.579 -9.878 1.00 94.94 92 ASN A CA 1
ATOM 749 C C . ASN A 1 92 ? -3.269 -2.756 -9.508 1.00 94.94 92 ASN A C 1
ATOM 751 O O . ASN A 1 92 ? -3.586 -3.035 -8.352 1.00 94.94 92 ASN A O 1
ATOM 755 N N . GLY A 1 93 ? -3.737 -3.477 -10.529 1.00 95.38 93 GLY A N 1
ATOM 756 C CA . GLY A 1 93 ? -4.563 -4.669 -10.350 1.00 95.38 93 GLY A CA 1
ATOM 757 C C . GLY A 1 93 ? -3.852 -5.764 -9.548 1.00 95.38 93 GLY A C 1
ATOM 758 O O . GLY A 1 93 ? -4.477 -6.418 -8.719 1.00 95.38 93 GLY A O 1
ATOM 759 N N . SER A 1 94 ? -2.549 -5.949 -9.750 1.00 94.31 94 SER A N 1
ATOM 760 C CA . SER A 1 94 ? -1.744 -6.959 -9.065 1.00 94.31 94 SER A CA 1
ATOM 761 C C . SER A 1 94 ? -1.595 -6.661 -7.572 1.00 94.31 94 SER A C 1
ATOM 763 O O . SER A 1 94 ? -1.799 -7.566 -6.757 1.00 94.31 94 SER A O 1
ATOM 765 N N . GLY A 1 95 ? -1.355 -5.399 -7.200 1.00 96.38 95 GLY A N 1
ATOM 766 C CA . GLY A 1 95 ? -1.347 -4.956 -5.805 1.00 96.38 95 GLY A CA 1
ATOM 767 C C . GLY A 1 95 ? -2.703 -5.138 -5.131 1.00 96.38 95 GLY A C 1
ATOM 768 O O . GLY A 1 95 ? -2.787 -5.711 -4.042 1.00 96.38 95 GLY A O 1
ATOM 769 N N . MET A 1 96 ? -3.786 -4.772 -5.822 1.00 97.56 96 MET A N 1
ATOM 770 C CA . MET A 1 96 ? -5.148 -5.012 -5.343 1.00 97.56 96 MET A CA 1
ATOM 771 C C . MET A 1 96 ? -5.445 -6.500 -5.113 1.00 97.56 96 MET A C 1
ATOM 773 O O . MET A 1 96 ? -6.084 -6.855 -4.121 1.00 97.56 96 MET A O 1
ATOM 777 N N . VAL A 1 97 ? -4.967 -7.387 -5.990 1.00 96.06 97 VAL A N 1
ATOM 778 C CA . VAL A 1 97 ? -5.123 -8.838 -5.813 1.00 96.06 97 VAL A CA 1
ATOM 779 C C . VAL A 1 97 ? -4.367 -9.335 -4.586 1.00 96.06 97 VAL A C 1
ATOM 781 O O . VAL A 1 97 ? -4.950 -10.082 -3.802 1.00 96.06 97 VAL A O 1
ATOM 784 N N . ALA A 1 98 ? -3.117 -8.916 -4.370 1.00 95.81 98 ALA A N 1
ATOM 785 C CA . ALA A 1 98 ? -2.390 -9.321 -3.165 1.00 95.81 98 ALA A CA 1
ATOM 786 C C . ALA A 1 98 ? -3.032 -8.779 -1.886 1.00 95.81 98 ALA A C 1
ATOM 788 O O . ALA A 1 98 ? -3.090 -9.500 -0.891 1.00 95.81 98 ALA A O 1
ATOM 789 N N . MET A 1 99 ? -3.568 -7.557 -1.905 1.00 98.12 99 MET A N 1
ATOM 790 C CA . MET A 1 99 ? -4.296 -7.003 -0.764 1.00 98.12 99 MET A CA 1
ATOM 791 C C . MET A 1 99 ? -5.554 -7.825 -0.442 1.00 98.12 99 MET A C 1
ATOM 793 O O . MET A 1 99 ? -5.764 -8.208 0.710 1.00 98.12 99 MET A O 1
ATOM 797 N N . LEU A 1 100 ? -6.369 -8.149 -1.452 1.00 97.75 100 LEU A N 1
ATOM 798 C CA . LEU A 1 100 ? -7.571 -8.972 -1.274 1.00 97.75 100 LEU A CA 1
ATOM 799 C C . LEU A 1 100 ? -7.234 -10.396 -0.816 1.00 97.75 100 LEU A C 1
ATOM 801 O O . LEU A 1 100 ? -7.929 -10.956 0.029 1.00 97.75 100 LEU A O 1
ATOM 805 N N . GLU A 1 101 ? -6.153 -10.976 -1.333 1.00 96.62 101 GLU A N 1
ATOM 806 C CA . GLU A 1 101 ? -5.683 -12.292 -0.907 1.00 96.62 101 GLU A CA 1
ATOM 807 C C . GLU A 1 101 ? -5.138 -12.269 0.527 1.00 96.62 101 GLU A C 1
ATOM 809 O O . GLU A 1 101 ? -5.402 -13.187 1.301 1.00 96.62 101 GLU A O 1
ATOM 814 N N . THR A 1 102 ? -4.460 -11.191 0.924 1.00 97.06 102 THR A N 1
ATOM 815 C CA . THR A 1 102 ? -4.021 -10.980 2.311 1.00 97.06 102 THR A CA 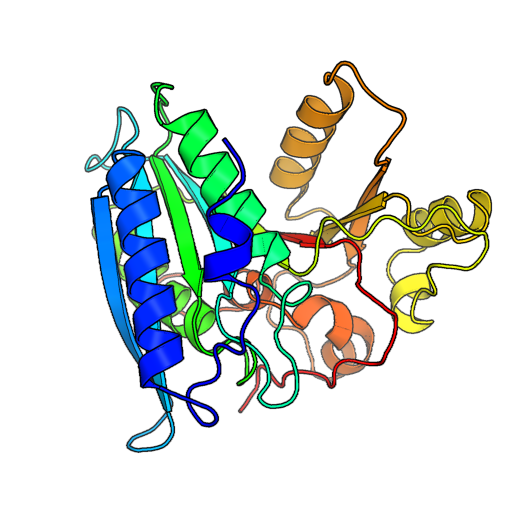1
ATOM 816 C C . THR A 1 102 ? -5.225 -10.914 3.250 1.00 97.06 102 THR A C 1
ATOM 818 O O . THR A 1 102 ? -5.243 -11.599 4.273 1.00 97.06 102 THR A O 1
ATOM 821 N N . ALA A 1 103 ? -6.275 -10.170 2.882 1.00 98.06 103 ALA A N 1
ATOM 822 C CA . ALA A 1 103 ? -7.526 -10.136 3.640 1.00 98.06 103 ALA A CA 1
ATOM 823 C C . ALA A 1 103 ? -8.171 -11.528 3.752 1.00 98.06 103 ALA A C 1
ATOM 825 O O . ALA A 1 103 ? -8.592 -11.927 4.839 1.00 98.06 103 ALA A O 1
ATOM 826 N N . ARG A 1 104 ? -8.179 -12.306 2.661 1.00 97.62 104 ARG A N 1
ATOM 827 C CA . ARG A 1 104 ? -8.698 -13.680 2.648 1.00 97.62 104 ARG A CA 1
ATOM 828 C C . ARG A 1 104 ? -7.913 -14.600 3.580 1.00 97.62 104 ARG A C 1
ATOM 830 O O . ARG A 1 104 ? -8.526 -15.329 4.356 1.00 97.62 104 ARG A O 1
ATOM 837 N N . VAL A 1 105 ? -6.581 -14.575 3.527 1.00 96.44 105 VAL A N 1
ATOM 838 C CA . VAL A 1 105 ? -5.714 -15.402 4.386 1.00 96.44 105 VAL A CA 1
ATOM 839 C C . VAL A 1 105 ? -5.881 -15.030 5.859 1.00 96.44 105 VAL A C 1
ATOM 841 O O . VAL A 1 105 ? -5.943 -15.912 6.711 1.00 96.44 105 VAL A O 1
ATOM 844 N N . LEU A 1 106 ? -6.010 -13.738 6.167 1.00 97.00 106 LEU A N 1
ATOM 845 C CA . LEU A 1 106 ? -6.191 -13.264 7.538 1.00 97.00 106 LEU A CA 1
ATOM 846 C C . LEU A 1 106 ? -7.631 -13.405 8.049 1.00 97.00 106 LEU A C 1
ATOM 848 O O . LEU A 1 106 ? -7.849 -13.268 9.251 1.00 97.00 106 LEU A O 1
ATOM 852 N N . SER A 1 107 ? -8.617 -13.683 7.190 1.00 96.25 107 SER A N 1
ATOM 853 C CA . SER A 1 107 ? -10.042 -13.711 7.564 1.00 96.25 107 SER A CA 1
ATOM 854 C C . SER A 1 107 ? -10.319 -14.600 8.782 1.00 96.25 107 SER A C 1
ATOM 856 O O . SER A 1 107 ? -10.941 -14.139 9.739 1.00 96.25 107 SER A O 1
ATOM 858 N N . SER A 1 108 ? -9.744 -15.806 8.823 1.00 94.62 108 SER A N 1
ATOM 859 C CA . SER A 1 108 ? -9.914 -16.782 9.907 1.00 94.62 108 SER A CA 1
ATOM 860 C C . SER A 1 108 ? -8.937 -16.626 11.079 1.00 94.62 108 SER A C 1
ATOM 862 O O . SER A 1 108 ? -8.963 -17.434 12.004 1.00 94.62 108 SER A O 1
ATOM 864 N N . VAL A 1 109 ? -8.046 -15.632 11.051 1.00 95.94 109 VAL A N 1
ATOM 865 C CA . VAL A 1 109 ? -7.025 -15.428 12.088 1.00 95.94 109 VAL A CA 1
ATOM 866 C C . VAL A 1 109 ? -7.507 -14.378 13.086 1.00 95.94 109 VAL A C 1
ATOM 868 O O . VAL A 1 109 ? -7.858 -13.263 12.696 1.00 95.94 109 VAL A O 1
ATOM 871 N N . GLN A 1 110 ? -7.507 -14.700 14.381 1.00 95.69 110 GLN A N 1
ATOM 872 C CA . GLN A 1 110 ? -7.741 -13.703 15.426 1.00 95.69 110 GLN A CA 1
ATOM 873 C C . GLN A 1 110 ? -6.440 -12.956 15.721 1.00 95.69 110 GLN A C 1
ATOM 875 O O . GLN A 1 110 ? -5.440 -13.560 16.103 1.00 95.69 110 GLN A O 1
ATOM 880 N N . LEU A 1 111 ? -6.465 -11.634 15.567 1.00 96.19 111 LEU A N 1
ATOM 881 C CA . LEU A 1 111 ? -5.310 -10.764 15.780 1.00 96.19 111 LEU A CA 1
ATOM 882 C C . LEU A 1 111 ? -5.554 -9.848 16.978 1.00 96.19 111 LEU A C 1
ATOM 884 O O . LEU A 1 111 ? -6.698 -9.492 17.275 1.00 96.19 111 LEU A O 1
ATOM 888 N N . LYS A 1 112 ? -4.475 -9.465 17.667 1.00 95.94 112 LYS A N 1
ATOM 889 C CA . LYS A 1 112 ? -4.525 -8.387 18.666 1.00 95.94 112 LYS A CA 1
ATOM 890 C C . LYS A 1 112 ? -4.711 -7.041 17.969 1.00 95.94 112 LYS A C 1
ATOM 892 O O . LYS A 1 112 ? -5.594 -6.283 18.358 1.00 95.94 112 LYS A O 1
ATOM 897 N N . GLN A 1 113 ? -3.913 -6.814 16.928 1.00 96.75 113 GLN A N 1
ATOM 898 C CA . GLN A 1 113 ? -3.935 -5.625 16.088 1.00 96.75 113 GLN A CA 1
ATOM 899 C C . GLN A 1 113 ? -5.164 -5.608 15.180 1.00 96.75 113 GLN A C 1
ATOM 901 O O . GLN A 1 113 ? -5.596 -6.645 14.666 1.00 96.75 113 GLN A O 1
ATOM 906 N N . THR A 1 114 ? -5.685 -4.411 14.952 1.00 98.50 114 THR A N 1
ATOM 907 C CA . THR A 1 114 ? -6.661 -4.131 13.905 1.00 98.50 114 THR A CA 1
ATOM 908 C C . THR A 1 114 ? -5.930 -4.001 12.570 1.00 98.50 114 THR A C 1
ATOM 910 O O . THR A 1 114 ? -4.950 -3.265 12.455 1.00 98.50 114 THR A O 1
ATOM 913 N N . ILE A 1 115 ? -6.412 -4.707 11.544 1.00 98.75 115 ILE A N 1
ATOM 914 C CA . ILE A 1 115 ? -5.858 -4.607 10.188 1.00 98.75 115 ILE A CA 1
ATOM 915 C C . ILE A 1 115 ? -6.809 -3.790 9.328 1.00 98.75 115 ILE A C 1
ATOM 917 O O . ILE A 1 115 ? -7.988 -4.124 9.204 1.00 98.75 115 ILE A O 1
ATOM 921 N N . MET A 1 116 ? -6.293 -2.729 8.718 1.00 98.75 116 MET A N 1
ATOM 922 C CA . MET A 1 116 ? -7.044 -1.900 7.788 1.00 98.75 116 MET A CA 1
ATOM 923 C C . MET A 1 116 ? -6.567 -2.150 6.364 1.00 98.75 116 MET A C 1
ATOM 925 O O . MET A 1 116 ? -5.391 -1.990 6.062 1.00 98.75 116 MET A O 1
ATOM 929 N N . PHE A 1 117 ? -7.485 -2.511 5.481 1.00 98.88 117 PHE A N 1
ATOM 930 C CA . PHE A 1 117 ? -7.250 -2.602 4.051 1.00 98.88 117 PHE A CA 1
ATOM 931 C C . PHE A 1 117 ? -7.837 -1.371 3.375 1.00 98.88 117 PHE A C 1
ATOM 933 O O . PHE A 1 117 ? -9.021 -1.082 3.564 1.00 98.88 117 PHE A O 1
ATOM 940 N N . VAL A 1 118 ? -7.039 -0.640 2.598 1.00 98.88 118 VAL A N 1
ATOM 941 C CA . VAL A 1 118 ? -7.516 0.581 1.938 1.00 98.88 118 VAL A CA 1
ATOM 942 C C . VAL A 1 118 ? -7.248 0.532 0.443 1.00 98.88 118 VAL A C 1
ATOM 944 O O . VAL A 1 118 ? -6.101 0.527 0.003 1.00 98.88 118 VAL A O 1
ATOM 947 N N . ALA A 1 119 ? -8.332 0.515 -0.332 1.00 98.75 119 ALA A N 1
ATOM 948 C CA . ALA A 1 119 ? -8.278 0.683 -1.776 1.00 98.75 119 ALA A CA 1
ATOM 949 C C . ALA A 1 119 ? -8.399 2.176 -2.104 1.00 98.75 119 ALA A C 1
ATOM 951 O O . ALA A 1 119 ? -9.498 2.742 -2.015 1.00 98.75 119 ALA A O 1
ATOM 952 N N . PHE A 1 120 ? -7.278 2.807 -2.450 1.00 98.69 120 PHE A N 1
ATOM 953 C CA . PHE A 1 120 ? -7.237 4.232 -2.772 1.00 98.69 120 PHE A CA 1
ATOM 954 C C . PHE A 1 120 ? -7.773 4.502 -4.177 1.00 98.69 120 PHE A C 1
ATOM 956 O O . PHE A 1 120 ? -7.565 3.719 -5.103 1.00 98.69 120 PHE A O 1
ATOM 963 N N . ASP A 1 121 ? -8.476 5.617 -4.328 1.00 97.44 121 ASP A N 1
ATOM 964 C CA . ASP A 1 121 ? -8.913 6.120 -5.626 1.00 97.44 121 ASP A CA 1
ATOM 965 C C . ASP A 1 121 ? -8.074 7.320 -6.062 1.00 97.44 121 ASP A C 1
ATOM 967 O O . ASP A 1 121 ? -7.568 8.072 -5.231 1.00 97.44 121 ASP A O 1
ATOM 971 N N . LEU A 1 122 ? -8.017 7.569 -7.367 1.00 94.94 122 LEU A N 1
ATOM 972 C CA . LEU A 1 122 ? -7.379 8.746 -7.954 1.00 94.94 122 LEU A CA 1
ATOM 973 C C . LEU A 1 122 ? -5.896 8.897 -7.569 1.00 94.94 122 LEU A C 1
ATOM 975 O O . LEU A 1 122 ? -5.396 10.021 -7.441 1.00 94.94 122 LEU A O 1
ATOM 979 N N . GLU A 1 123 ? -5.183 7.784 -7.403 1.00 95.50 123 GLU A N 1
ATOM 980 C CA . GLU A 1 123 ? -3.730 7.783 -7.213 1.00 95.50 123 GLU A CA 1
ATOM 981 C C . GLU A 1 123 ? -3.050 8.362 -8.463 1.00 95.50 123 GLU A C 1
ATOM 983 O O . GLU A 1 123 ? -2.176 9.233 -8.378 1.00 95.50 123 GLU A O 1
ATOM 988 N N . GLU A 1 124 ? -3.579 8.015 -9.638 1.00 91.81 124 GLU A N 1
ATOM 989 C CA . GLU A 1 124 ? -3.064 8.425 -10.946 1.00 91.81 124 GLU A CA 1
ATOM 990 C C . GLU A 1 124 ? -3.320 9.905 -11.252 1.00 91.81 124 GLU A C 1
ATOM 992 O O . GLU A 1 124 ? -2.769 10.471 -12.197 1.00 91.81 124 GLU A O 1
ATOM 997 N N . PHE A 1 125 ? -4.127 10.554 -10.412 1.00 90.19 125 PHE A N 1
ATOM 998 C CA . PHE A 1 125 ? -4.443 11.979 -10.460 1.00 90.19 125 PHE A CA 1
ATOM 999 C C . PHE A 1 125 ? -3.731 12.768 -9.351 1.00 90.19 125 PHE A C 1
ATOM 1001 O O . PHE A 1 125 ? -4.140 13.881 -9.019 1.00 90.19 125 PHE A O 1
ATOM 1008 N N . GLY A 1 126 ? -2.645 12.211 -8.805 1.00 91.00 126 GLY A N 1
ATOM 1009 C CA . GLY A 1 126 ? -1.779 12.882 -7.838 1.00 91.00 126 GLY A CA 1
ATOM 1010 C C . GLY A 1 126 ? -2.008 12.442 -6.396 1.00 91.00 126 GLY A C 1
ATOM 1011 O O . GLY A 1 126 ? -1.991 13.291 -5.509 1.00 91.00 126 GLY A O 1
ATOM 1012 N N . LEU A 1 127 ? -2.208 11.138 -6.167 1.00 94.81 127 LEU A N 1
ATOM 1013 C CA . LEU A 1 127 ? -2.329 10.534 -4.829 1.00 94.81 127 LEU A CA 1
ATOM 1014 C C . LEU A 1 127 ? -3.568 11.010 -4.051 1.00 94.81 127 LEU A C 1
ATOM 1016 O O . LEU A 1 127 ? -3.576 11.047 -2.822 1.00 94.81 127 LEU A O 1
ATOM 1020 N N . LEU A 1 128 ? -4.631 11.416 -4.756 1.00 94.88 128 LEU A N 1
ATOM 1021 C CA . LEU A 1 128 ? -5.733 12.156 -4.132 1.00 94.88 128 LEU A CA 1
ATOM 1022 C C . LEU A 1 128 ? -6.459 11.332 -3.067 1.00 94.88 128 LEU A C 1
ATOM 1024 O O . LEU A 1 128 ? -6.824 11.871 -2.023 1.00 94.88 128 LEU A O 1
ATOM 1028 N N . GLY A 1 129 ? -6.635 10.034 -3.317 1.00 97.19 129 GLY A N 1
ATOM 1029 C CA . GLY A 1 129 ? -7.257 9.111 -2.378 1.00 97.19 129 GLY A CA 1
ATOM 1030 C C . GLY A 1 129 ? -6.449 8.925 -1.111 1.00 97.19 129 GLY A C 1
ATOM 1031 O O . GLY A 1 129 ? -7.009 9.067 -0.026 1.00 97.19 129 GLY A O 1
ATOM 1032 N N . SER A 1 130 ? -5.149 8.653 -1.210 1.00 98.12 130 SER A N 1
ATOM 1033 C CA . SER A 1 130 ? -4.314 8.471 -0.019 1.00 98.12 130 SER A CA 1
ATOM 1034 C C . SER A 1 130 ? -4.125 9.768 0.766 1.00 98.12 130 SER A C 1
ATOM 1036 O O . SER A 1 130 ? -4.169 9.728 1.995 1.00 98.12 130 SER A O 1
ATOM 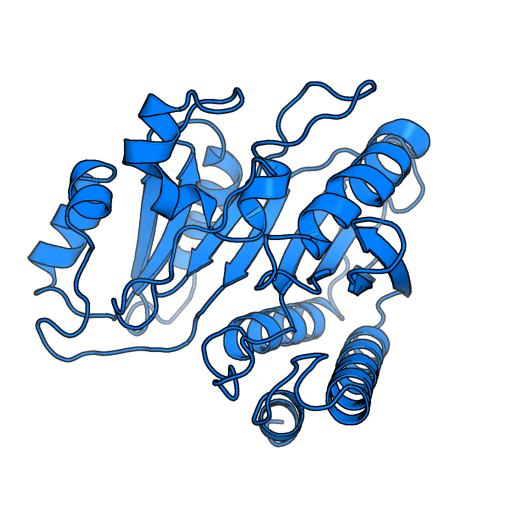1038 N N . ILE A 1 131 ? -4.027 10.923 0.097 1.00 96.25 131 ILE A N 1
ATOM 1039 C CA . ILE A 1 131 ? -4.023 12.236 0.764 1.00 96.25 131 ILE A CA 1
ATOM 1040 C C . ILE A 1 131 ? -5.320 12.434 1.559 1.00 96.25 131 ILE A C 1
ATOM 1042 O O . ILE A 1 131 ? -5.262 12.717 2.756 1.00 96.25 131 ILE A O 1
ATOM 1046 N N . ALA A 1 132 ? -6.485 12.248 0.926 1.00 96.31 132 ALA A N 1
ATOM 1047 C CA . ALA A 1 132 ? -7.781 12.397 1.592 1.00 96.31 132 ALA A CA 1
ATOM 1048 C C . ALA A 1 132 ? -7.959 11.384 2.732 1.00 96.31 132 ALA A C 1
ATOM 1050 O O . ALA A 1 132 ? -8.482 11.705 3.797 1.00 96.31 132 ALA A O 1
ATOM 1051 N N . PHE A 1 133 ? -7.497 10.149 2.551 1.00 98.06 133 PHE A N 1
ATOM 1052 C CA . PHE A 1 133 ? -7.549 9.133 3.593 1.00 98.06 133 PHE A CA 1
ATOM 1053 C C . PHE A 1 133 ? -6.708 9.521 4.812 1.00 98.06 133 PHE A C 1
ATOM 1055 O O . PHE A 1 133 ? -7.220 9.502 5.930 1.00 98.06 133 PHE A O 1
ATOM 1062 N N . VAL A 1 134 ? -5.444 9.906 4.617 1.00 97.88 134 VAL A N 1
ATOM 1063 C CA . VAL A 1 134 ? -4.563 10.293 5.726 1.00 97.88 134 VAL A CA 1
ATOM 1064 C C . VAL A 1 134 ? -5.101 11.536 6.438 1.00 97.88 134 VAL A C 1
ATOM 1066 O O . VAL A 1 134 ? -5.203 11.541 7.667 1.00 97.88 134 VAL A O 1
ATOM 1069 N N . HIS A 1 135 ? -5.486 12.559 5.671 1.00 94.94 135 HIS A N 1
ATOM 1070 C CA . HIS A 1 135 ? -5.878 13.861 6.202 1.00 94.94 135 HIS A CA 1
ATOM 1071 C C . HIS A 1 135 ? -7.267 13.865 6.851 1.00 94.94 135 HIS A C 1
ATOM 1073 O O . HIS A 1 135 ? -7.423 14.482 7.901 1.00 94.94 135 HIS A O 1
ATOM 1079 N N . ASP A 1 136 ? -8.249 13.164 6.272 1.00 94.25 136 ASP A N 1
ATOM 1080 C CA . ASP A 1 136 ? -9.655 13.265 6.693 1.00 94.25 136 ASP A CA 1
ATOM 1081 C C . ASP A 1 136 ? -10.155 12.032 7.463 1.00 94.25 136 ASP A C 1
ATOM 1083 O O . ASP A 1 136 ? -11.183 12.107 8.140 1.00 94.25 136 ASP A O 1
ATOM 1087 N N . TYR A 1 137 ? -9.457 10.892 7.375 1.00 96.75 137 TYR A N 1
ATOM 1088 C CA . TYR A 1 137 ? -9.858 9.649 8.042 1.00 96.75 137 TYR A CA 1
ATOM 1089 C C . TYR A 1 137 ? -8.821 9.183 9.066 1.00 96.75 137 TYR A C 1
ATOM 1091 O O . TYR A 1 137 ? -9.101 9.211 10.262 1.00 96.75 137 TYR A O 1
ATOM 1099 N N . LEU A 1 138 ? -7.628 8.764 8.638 1.00 98.00 138 LEU A N 1
ATOM 1100 C CA . LEU A 1 138 ? -6.671 8.082 9.514 1.00 98.00 138 LEU A CA 1
ATOM 1101 C C . LEU A 1 138 ? -6.260 8.950 10.706 1.00 98.00 138 LEU A C 1
ATOM 1103 O O . LEU A 1 138 ? -6.451 8.542 11.851 1.00 98.00 138 LEU A O 1
ATOM 1107 N N . ILE A 1 139 ? -5.736 10.151 10.447 1.00 97.94 139 ILE A N 1
ATOM 1108 C CA . ILE A 1 139 ? -5.244 11.020 11.518 1.00 97.94 139 ILE A CA 1
ATOM 1109 C C . ILE A 1 139 ? -6.394 11.512 12.404 1.00 97.94 139 ILE A C 1
ATOM 1111 O O . ILE A 1 139 ? -6.359 11.236 13.604 1.00 97.94 139 ILE A O 1
ATOM 1115 N N . PRO A 1 140 ? -7.434 12.203 11.890 1.00 96.88 140 PRO A N 1
ATOM 1116 C CA . PRO A 1 140 ? -8.410 12.827 12.778 1.00 96.88 140 PRO A CA 1
ATOM 1117 C C . PRO A 1 140 ? -9.284 11.806 13.503 1.00 96.88 140 PRO A C 1
ATOM 1119 O O . PRO A 1 140 ? -9.644 12.017 14.660 1.00 96.88 140 PRO A O 1
ATOM 1122 N N . ARG A 1 141 ? -9.650 10.706 12.832 1.00 96.25 141 ARG A N 1
ATOM 1123 C CA . ARG A 1 141 ? -10.604 9.735 13.372 1.00 96.25 141 ARG A CA 1
ATOM 1124 C C . ARG A 1 141 ? -9.915 8.634 14.160 1.00 96.25 141 ARG A C 1
ATOM 1126 O O . ARG A 1 141 ? -10.271 8.417 15.310 1.00 96.25 141 ARG A O 1
ATOM 1133 N N . GLU A 1 142 ? -8.985 7.913 13.546 1.00 97.31 142 GLU A N 1
ATOM 1134 C CA . GLU A 1 142 ? -8.422 6.716 14.175 1.00 97.31 142 GLU A CA 1
ATOM 1135 C C . GLU A 1 142 ? -7.337 7.085 15.189 1.00 97.31 142 GLU A C 1
ATOM 1137 O O . GLU A 1 142 ? -7.372 6.609 16.319 1.00 97.31 142 GLU A O 1
ATOM 1142 N N . ILE A 1 143 ? -6.426 7.992 14.840 1.00 97.44 143 ILE A N 1
ATOM 1143 C CA . ILE A 1 143 ? -5.319 8.355 15.734 1.00 97.44 143 ILE A CA 1
ATOM 1144 C C . ILE A 1 143 ? -5.779 9.366 16.790 1.00 97.44 143 ILE A C 1
ATOM 1146 O O . ILE A 1 143 ? -5.742 9.074 17.979 1.00 97.44 143 ILE A O 1
ATOM 1150 N N . VAL A 1 144 ? -6.249 10.545 16.375 1.00 97.00 144 VAL A N 1
ATOM 1151 C CA . VAL A 1 144 ? -6.540 11.653 17.301 1.00 97.00 144 VAL A CA 1
ATOM 1152 C C . VAL A 1 144 ? -7.810 11.398 18.112 1.00 97.00 144 VAL A C 1
ATOM 1154 O O . VAL A 1 144 ? -7.779 11.469 19.336 1.00 97.00 144 VAL A O 1
ATOM 1157 N N . LYS A 1 145 ? -8.938 11.096 17.454 1.00 96.69 145 LYS A N 1
ATOM 1158 C CA . LYS A 1 145 ? -10.220 10.916 18.152 1.00 96.69 145 LYS A CA 1
ATOM 1159 C C . LYS A 1 145 ? -10.308 9.587 18.905 1.00 96.69 145 LYS A C 1
ATOM 1161 O O . LYS A 1 145 ? -10.762 9.584 20.045 1.00 96.69 145 LYS A O 1
ATOM 1166 N N . ASN A 1 146 ? -9.930 8.470 18.281 1.00 96.81 146 ASN A N 1
ATOM 1167 C CA . ASN A 1 146 ? -10.046 7.150 18.914 1.00 96.81 146 ASN A CA 1
ATOM 1168 C C . ASN A 1 146 ? -8.826 6.795 19.787 1.00 96.81 146 ASN A C 1
ATOM 1170 O O . ASN A 1 146 ? -8.903 5.855 20.579 1.00 96.81 146 ASN A O 1
ATOM 1174 N N . GLY A 1 147 ? -7.716 7.533 19.674 1.00 97.12 147 GLY A N 1
ATOM 1175 C CA . GLY A 1 147 ? -6.494 7.263 20.431 1.00 97.12 147 GLY A CA 1
ATOM 1176 C C . GLY A 1 147 ? -5.806 5.964 20.011 1.00 97.12 147 GLY A C 1
ATOM 1177 O O . GLY A 1 147 ? -5.270 5.265 20.871 1.00 97.12 147 GLY A O 1
ATOM 1178 N N . ALA A 1 148 ? -5.890 5.587 18.731 1.00 97.62 148 ALA A N 1
ATOM 1179 C CA . ALA A 1 148 ? -5.220 4.401 18.211 1.00 97.62 148 ALA A CA 1
ATOM 1180 C C . ALA A 1 148 ? -3.723 4.658 17.972 1.00 97.62 148 ALA A C 1
ATOM 1182 O O . ALA A 1 148 ? -3.316 5.729 17.517 1.00 97.62 148 ALA A O 1
ATOM 1183 N N . ASN A 1 149 ? -2.913 3.630 18.206 1.00 97.56 149 ASN A N 1
ATOM 1184 C CA . ASN A 1 149 ? -1.500 3.593 17.863 1.00 97.56 149 ASN A CA 1
ATOM 1185 C C . ASN A 1 149 ? -1.347 3.071 16.432 1.00 97.56 149 ASN A C 1
ATOM 1187 O O . ASN A 1 149 ? -1.564 1.890 16.151 1.00 97.56 149 ASN A O 1
ATOM 1191 N N . PHE A 1 150 ? -0.977 3.950 15.506 1.00 98.00 150 PHE A N 1
ATOM 1192 C CA . PHE A 1 150 ? -0.700 3.551 14.131 1.00 98.00 150 PHE A CA 1
ATOM 1193 C C . PHE A 1 150 ? 0.717 2.979 14.018 1.00 98.00 150 PHE A C 1
ATOM 1195 O O . PHE A 1 150 ? 1.692 3.716 14.146 1.00 98.00 150 PHE A O 1
ATOM 1202 N N . LEU A 1 151 ? 0.826 1.671 13.775 1.00 97.94 151 LEU A N 1
ATOM 1203 C CA . LEU A 1 151 ? 2.113 0.970 13.702 1.00 97.94 151 LEU A CA 1
ATOM 1204 C C . LEU A 1 151 ? 2.795 1.144 12.339 1.00 97.94 151 LEU A C 1
ATOM 1206 O O . LEU A 1 151 ? 4.020 1.175 12.248 1.00 97.94 151 LEU A O 1
ATOM 1210 N N . GLY A 1 152 ? 2.006 1.277 11.272 1.00 98.38 152 GLY A N 1
ATOM 1211 C CA . GLY A 1 152 ? 2.512 1.587 9.941 1.00 98.38 152 GLY A CA 1
ATOM 1212 C C . GLY A 1 152 ? 1.667 1.028 8.802 1.00 98.38 152 GLY A C 1
ATOM 1213 O O . GLY A 1 152 ? 0.695 0.295 9.015 1.00 98.38 152 GLY A O 1
ATOM 1214 N N . ALA A 1 153 ? 2.050 1.384 7.576 1.00 98.81 153 ALA A N 1
ATOM 1215 C CA . ALA A 1 153 ? 1.407 0.931 6.346 1.00 98.81 153 ALA A CA 1
ATOM 1216 C C . ALA A 1 153 ? 2.342 0.116 5.441 1.00 98.81 153 ALA A C 1
ATOM 1218 O O . ALA A 1 153 ? 3.473 0.514 5.173 1.00 98.81 153 ALA A O 1
ATOM 1219 N N . PHE A 1 154 ? 1.815 -0.969 4.881 1.00 98.75 154 PHE A N 1
ATOM 1220 C CA . PHE A 1 154 ? 2.359 -1.652 3.712 1.00 98.75 154 PHE A CA 1
ATOM 1221 C C . PHE A 1 154 ? 1.548 -1.232 2.487 1.00 98.75 154 PHE A C 1
ATOM 1223 O O . PHE A 1 154 ? 0.414 -1.673 2.300 1.00 98.75 154 PHE A O 1
ATOM 1230 N N . ILE A 1 155 ? 2.110 -0.357 1.662 1.00 98.75 155 ILE A N 1
ATOM 1231 C CA . ILE A 1 155 ? 1.501 0.065 0.401 1.00 98.75 155 ILE A CA 1
ATOM 1232 C C . ILE A 1 155 ? 2.021 -0.835 -0.713 1.00 98.75 155 ILE A C 1
ATOM 1234 O O . ILE A 1 155 ? 3.207 -1.143 -0.743 1.00 98.75 155 ILE A O 1
ATOM 1238 N N . ILE A 1 156 ? 1.153 -1.276 -1.616 1.00 98.31 156 ILE A N 1
ATOM 1239 C CA . ILE A 1 156 ? 1.491 -2.197 -2.700 1.00 98.31 156 ILE A CA 1
ATOM 1240 C C . ILE A 1 156 ? 1.169 -1.521 -4.035 1.00 98.31 156 ILE A C 1
ATOM 1242 O O . ILE A 1 156 ? 0.022 -1.135 -4.258 1.00 98.31 156 ILE A O 1
ATOM 1246 N N . ASP A 1 157 ? 2.163 -1.400 -4.916 1.00 96.00 157 ASP A N 1
ATOM 1247 C CA . ASP A 1 157 ? 2.043 -0.801 -6.257 1.00 96.00 157 ASP A CA 1
ATOM 1248 C C . ASP A 1 157 ? 2.913 -1.586 -7.243 1.00 96.00 157 ASP A C 1
ATOM 1250 O O . ASP A 1 157 ? 4.136 -1.604 -7.090 1.00 96.00 157 ASP A O 1
ATOM 1254 N N . MET A 1 158 ? 2.287 -2.223 -8.238 1.00 92.81 158 MET A N 1
ATOM 1255 C CA . MET A 1 158 ? 2.926 -3.119 -9.214 1.00 92.81 158 MET A CA 1
ATOM 1256 C C . MET A 1 158 ? 3.717 -4.251 -8.562 1.00 92.81 158 MET A C 1
ATOM 1258 O O . MET A 1 158 ? 4.857 -4.090 -8.132 1.00 92.81 158 MET A O 1
ATOM 1262 N N . ILE A 1 159 ? 3.108 -5.427 -8.495 1.00 91.50 159 ILE A N 1
ATOM 1263 C CA . ILE A 1 159 ? 3.763 -6.660 -8.055 1.00 91.50 159 ILE A CA 1
ATOM 1264 C C . ILE A 1 159 ? 3.404 -7.824 -8.991 1.00 91.50 159 ILE A C 1
ATOM 1266 O O . ILE A 1 159 ? 2.527 -7.722 -9.846 1.00 91.50 159 ILE A O 1
ATOM 1270 N N . LEU A 1 160 ? 4.006 -8.993 -8.749 1.00 84.00 160 LEU A N 1
ATOM 1271 C CA . LEU A 1 160 ? 3.757 -10.256 -9.466 1.00 84.00 160 LEU A CA 1
ATOM 1272 C C . LEU A 1 160 ? 4.303 -10.306 -10.902 1.00 84.00 160 LEU A C 1
ATOM 1274 O O . LEU A 1 160 ? 4.080 -11.307 -11.592 1.00 84.00 160 LEU A O 1
ATOM 1278 N N . ARG A 1 161 ? 5.070 -9.306 -11.347 1.00 84.62 161 ARG A N 1
ATOM 1279 C CA . ARG A 1 161 ? 5.771 -9.338 -12.628 1.00 84.62 161 ARG A CA 1
ATOM 1280 C C . ARG A 1 161 ? 7.210 -9.818 -12.448 1.00 84.62 161 ARG A C 1
ATOM 1282 O O . ARG A 1 161 ? 8.143 -9.048 -12.268 1.00 84.62 161 ARG A O 1
ATOM 1289 N N . GLN A 1 162 ? 7.384 -11.132 -12.547 1.00 84.06 162 GLN A N 1
ATOM 1290 C CA . GLN A 1 162 ? 8.694 -11.771 -12.473 1.00 84.06 162 GLN A CA 1
ATOM 1291 C C . GLN A 1 162 ? 9.338 -11.873 -13.858 1.00 84.06 162 GLN A C 1
ATOM 1293 O O . GLN A 1 162 ? 8.773 -12.494 -14.760 1.00 84.06 162 GLN A O 1
ATOM 1298 N N . GLU A 1 163 ? 10.553 -11.353 -14.013 1.00 87.69 163 GLU A N 1
ATOM 1299 C CA . GLU A 1 163 ? 11.344 -11.553 -15.227 1.00 87.69 163 GLU A CA 1
ATOM 1300 C C . GLU A 1 163 ? 12.720 -12.126 -14.901 1.00 87.69 163 GLU A C 1
ATOM 1302 O O . GLU A 1 163 ? 13.609 -11.468 -14.369 1.00 87.69 163 GLU A O 1
ATOM 1307 N N . GLN A 1 164 ? 12.891 -13.397 -15.262 1.00 89.25 164 GLN A N 1
ATOM 1308 C CA . GLN A 1 164 ? 14.131 -14.123 -15.034 1.00 89.25 164 GLN A CA 1
ATOM 1309 C C . GLN A 1 164 ? 15.203 -13.799 -16.063 1.00 89.25 164 GLN A C 1
ATOM 1311 O O . GLN A 1 164 ? 16.326 -14.195 -15.838 1.00 89.25 164 GLN A O 1
ATOM 1316 N N . ALA A 1 165 ? 14.923 -13.131 -17.185 1.00 91.94 165 ALA A N 1
ATOM 1317 C CA . ALA A 1 165 ? 15.945 -12.840 -18.196 1.00 91.94 165 ALA A CA 1
ATOM 1318 C C . ALA A 1 165 ? 16.974 -11.809 -17.693 1.00 91.94 165 ALA A C 1
ATOM 1320 O O . ALA A 1 165 ? 16.629 -10.894 -16.947 1.00 91.94 165 ALA A O 1
ATOM 1321 N N . GLU A 1 166 ? 18.235 -11.935 -18.110 1.00 94.06 166 GLU A N 1
ATOM 1322 C CA . GLU A 1 166 ? 19.271 -10.936 -17.810 1.00 94.06 166 GLU A CA 1
ATOM 1323 C C . GLU A 1 166 ? 18.871 -9.569 -18.364 1.00 94.06 166 GLU A C 1
ATOM 1325 O O . GLU A 1 166 ? 18.308 -9.475 -19.455 1.00 94.06 166 GLU A O 1
ATOM 1330 N N . ASN A 1 167 ? 19.174 -8.502 -17.624 1.00 92.62 167 ASN A N 1
ATOM 1331 C CA . ASN A 1 167 ? 18.847 -7.122 -17.998 1.00 92.62 167 ASN A CA 1
ATOM 1332 C C . ASN A 1 167 ? 17.351 -6.846 -18.243 1.00 92.62 167 ASN A C 1
ATOM 1334 O O . ASN A 1 167 ? 17.007 -5.846 -18.881 1.00 92.62 167 ASN A O 1
ATOM 1338 N N . SER A 1 168 ? 16.467 -7.695 -17.713 1.00 91.19 168 SER A N 1
ATOM 1339 C CA . SER A 1 168 ? 15.015 -7.490 -17.745 1.00 91.19 168 SER A CA 1
ATOM 1340 C C . SER A 1 168 ? 14.564 -6.310 -16.885 1.00 91.19 168 SER A C 1
ATOM 1342 O O . SER A 1 168 ? 13.596 -5.635 -17.237 1.00 91.19 168 SER A O 1
ATOM 1344 N N . GLN A 1 169 ? 15.300 -5.996 -15.813 1.00 90.12 169 GLN A N 1
ATOM 1345 C CA . GLN A 1 169 ? 15.036 -4.839 -14.967 1.00 90.12 169 GLN A CA 1
ATOM 1346 C C . GLN A 1 169 ? 16.108 -3.767 -15.144 1.00 90.12 169 GLN A C 1
ATOM 1348 O O . GLN A 1 169 ? 17.294 -3.999 -14.925 1.00 90.12 169 GLN A O 1
ATOM 1353 N N . LYS A 1 170 ? 15.692 -2.542 -15.473 1.00 88.19 170 LYS A N 1
ATOM 1354 C CA . LYS A 1 170 ? 16.592 -1.381 -15.510 1.00 88.19 170 LYS A CA 1
ATOM 1355 C C . LYS A 1 170 ? 16.266 -0.459 -14.346 1.00 88.19 170 LYS A C 1
ATOM 1357 O O . LYS A 1 170 ? 15.134 -0.003 -14.221 1.00 88.19 170 LYS A O 1
ATOM 1362 N N . LEU A 1 171 ? 17.237 -0.164 -13.489 1.00 88.75 171 LEU A N 1
ATOM 1363 C CA . LEU A 1 171 ? 17.054 0.866 -12.466 1.00 88.75 171 LEU A CA 1
ATOM 1364 C C . LEU A 1 171 ? 17.285 2.249 -13.084 1.00 88.75 171 LEU A C 1
ATOM 1366 O O . LEU A 1 171 ? 18.318 2.446 -13.731 1.00 88.75 171 LEU A O 1
ATOM 1370 N N . PRO A 1 172 ? 16.391 3.230 -12.862 1.00 88.75 172 PRO A N 1
ATOM 1371 C CA . PRO A 1 172 ? 16.682 4.613 -13.214 1.00 88.75 172 PRO A CA 1
ATOM 1372 C C . PRO A 1 172 ? 17.996 5.068 -12.551 1.00 88.75 172 PRO A C 1
ATOM 1374 O O . PRO A 1 172 ? 18.201 4.781 -11.366 1.00 88.75 172 PRO A O 1
ATOM 1377 N N . PRO A 1 173 ? 18.883 5.812 -13.242 1.00 89.12 173 PRO A N 1
ATOM 1378 C CA . PRO A 1 173 ? 20.179 6.206 -12.682 1.00 89.12 173 PRO A CA 1
ATOM 1379 C C . PRO A 1 173 ? 20.089 6.934 -11.333 1.00 89.12 173 PRO A C 1
ATOM 1381 O O . PRO A 1 173 ? 20.926 6.713 -10.460 1.00 89.12 173 PRO A O 1
ATOM 1384 N N . LYS A 1 174 ? 19.061 7.776 -11.135 1.00 89.25 174 LYS A N 1
ATOM 1385 C CA . LYS A 1 174 ? 18.818 8.467 -9.855 1.00 89.25 174 LYS A CA 1
ATOM 1386 C C . LYS A 1 174 ? 18.500 7.487 -8.720 1.00 89.25 174 LYS A C 1
ATOM 1388 O O . LYS A 1 174 ? 19.065 7.618 -7.639 1.00 89.25 174 LYS A O 1
ATOM 1393 N N . VAL A 1 175 ? 17.672 6.474 -8.987 1.00 91.31 175 VAL A N 1
ATOM 1394 C CA . VAL A 1 175 ? 17.346 5.410 -8.020 1.00 91.31 175 VAL A CA 1
ATOM 1395 C C . VAL A 1 175 ? 18.608 4.633 -7.663 1.00 91.31 175 VAL A C 1
ATOM 1397 O O . VAL A 1 175 ? 18.931 4.500 -6.488 1.00 91.31 175 VAL A O 1
ATOM 1400 N N . GLY A 1 176 ? 19.388 4.208 -8.663 1.00 93.44 176 GLY A N 1
ATOM 1401 C CA . GLY A 1 176 ? 20.624 3.458 -8.427 1.00 93.44 176 GLY A CA 1
ATOM 1402 C C . GLY A 1 176 ? 21.661 4.208 -7.579 1.00 93.44 176 GLY A C 1
ATOM 1403 O O . GLY A 1 176 ? 22.392 3.577 -6.820 1.00 93.44 176 GLY A O 1
ATOM 1404 N N . LYS A 1 177 ? 21.710 5.545 -7.681 1.00 93.75 177 LYS A N 1
ATOM 1405 C CA . LYS A 1 177 ? 22.558 6.404 -6.835 1.00 93.75 177 LYS A CA 1
ATOM 1406 C C . LYS A 1 177 ? 22.016 6.564 -5.412 1.00 93.75 177 LYS A C 1
ATOM 1408 O O . LYS A 1 177 ? 22.808 6.671 -4.484 1.00 93.75 177 LYS A O 1
ATOM 1413 N N . ALA A 1 178 ? 20.696 6.607 -5.244 1.00 94.31 178 ALA A N 1
ATOM 1414 C CA . ALA A 1 178 ? 20.058 6.806 -3.944 1.00 94.31 178 ALA A CA 1
ATOM 1415 C C . ALA A 1 178 ? 20.137 5.562 -3.041 1.00 94.31 178 ALA A C 1
ATOM 1417 O O . ALA A 1 178 ? 20.291 5.705 -1.828 1.00 94.31 178 ALA A O 1
ATOM 1418 N N . VAL A 1 179 ? 20.069 4.365 -3.638 1.00 96.25 179 VAL A N 1
ATOM 1419 C CA . VAL A 1 179 ? 20.095 3.064 -2.942 1.00 96.25 179 VAL A CA 1
ATOM 1420 C C . VAL A 1 179 ? 21.249 2.181 -3.449 1.00 96.25 179 VAL A C 1
ATOM 1422 O O . VAL A 1 179 ? 21.033 1.160 -4.110 1.00 96.25 179 VAL A O 1
ATOM 1425 N N . PRO A 1 180 ? 22.515 2.567 -3.193 1.00 96.56 180 PRO A N 1
ATOM 1426 C CA . PRO A 1 180 ? 23.679 1.928 -3.810 1.00 96.56 180 PRO A CA 1
ATOM 1427 C C . PRO A 1 180 ? 23.810 0.437 -3.468 1.00 96.56 180 PRO A C 1
ATOM 1429 O O . PRO A 1 180 ? 24.215 -0.342 -4.333 1.00 96.56 180 PRO A O 1
ATOM 1432 N N . ASN A 1 181 ? 23.416 0.030 -2.256 1.00 96.69 181 ASN A N 1
ATOM 1433 C CA . ASN A 1 181 ? 23.454 -1.365 -1.809 1.00 96.69 181 ASN A CA 1
ATOM 1434 C C . ASN A 1 181 ? 22.455 -2.233 -2.587 1.00 96.69 181 ASN A C 1
ATOM 1436 O O . ASN A 1 181 ? 22.838 -3.264 -3.140 1.00 96.69 181 ASN A O 1
ATOM 1440 N N . ALA A 1 182 ? 21.201 -1.788 -2.702 1.00 96.56 182 ALA A N 1
ATOM 1441 C CA . ALA A 1 182 ? 20.178 -2.465 -3.498 1.00 96.56 182 ALA A CA 1
ATOM 1442 C C . ALA A 1 182 ? 20.587 -2.556 -4.975 1.00 96.56 182 ALA A C 1
ATOM 1444 O O 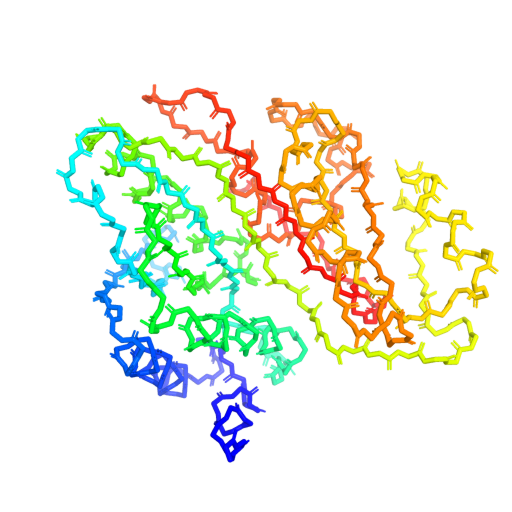. ALA A 1 182 ? 20.514 -3.613 -5.601 1.00 96.56 182 ALA A O 1
ATOM 1445 N N . ALA A 1 183 ? 21.100 -1.452 -5.523 1.00 96.50 183 ALA A N 1
ATOM 1446 C CA . ALA A 1 183 ? 21.554 -1.398 -6.903 1.00 96.50 183 ALA A CA 1
ATOM 1447 C C . ALA A 1 183 ? 22.740 -2.343 -7.164 1.00 96.50 183 ALA A C 1
ATOM 1449 O O . ALA A 1 183 ? 22.824 -2.938 -8.237 1.00 96.50 183 ALA A O 1
ATOM 1450 N N . ALA A 1 184 ? 23.653 -2.501 -6.199 1.00 97.25 184 ALA A N 1
ATOM 1451 C CA . ALA A 1 184 ? 24.746 -3.464 -6.285 1.00 97.25 184 ALA A CA 1
ATOM 1452 C C . ALA A 1 184 ? 24.239 -4.912 -6.265 1.00 97.25 184 ALA A C 1
ATOM 1454 O O . ALA A 1 184 ? 24.679 -5.699 -7.099 1.00 97.25 184 ALA A O 1
ATOM 1455 N N . GLN A 1 185 ? 23.277 -5.245 -5.397 1.00 95.75 185 GLN A N 1
ATOM 1456 C CA . GLN A 1 185 ? 22.658 -6.577 -5.364 1.00 95.75 185 GLN A CA 1
ATOM 1457 C C . GLN A 1 185 ? 21.964 -6.920 -6.691 1.00 95.75 185 GLN A C 1
ATOM 1459 O O . GLN A 1 185 ? 22.161 -8.006 -7.233 1.00 95.75 185 GLN A O 1
ATOM 1464 N N . ILE A 1 186 ? 21.212 -5.974 -7.261 1.00 94.75 186 ILE A N 1
ATOM 1465 C CA . ILE A 1 186 ? 20.517 -6.160 -8.544 1.00 94.75 186 ILE A CA 1
ATOM 1466 C C . ILE A 1 186 ? 21.518 -6.340 -9.696 1.00 94.75 186 ILE A C 1
ATOM 1468 O O . ILE A 1 186 ? 21.353 -7.245 -10.514 1.00 94.75 186 ILE A O 1
ATOM 1472 N N . ARG A 1 187 ? 22.597 -5.543 -9.738 1.00 95.81 187 ARG A N 1
ATOM 1473 C CA . ARG A 1 187 ? 23.670 -5.701 -10.738 1.00 95.81 187 ARG A CA 1
ATOM 1474 C C . ARG A 1 187 ? 24.406 -7.031 -10.601 1.00 95.81 187 ARG A C 1
ATOM 1476 O O . ARG A 1 187 ? 24.668 -7.674 -11.613 1.00 95.81 187 ARG A O 1
ATOM 1483 N N . ALA A 1 188 ? 24.714 -7.453 -9.374 1.00 95.88 188 ALA A N 1
ATOM 1484 C CA . ALA A 1 188 ? 25.345 -8.746 -9.105 1.00 95.88 188 ALA A CA 1
ATOM 1485 C C . ALA A 1 188 ? 24.462 -9.917 -9.570 1.00 95.88 188 ALA A C 1
ATOM 1487 O O . ALA A 1 188 ? 24.973 -10.944 -10.002 1.00 95.88 188 ALA A O 1
ATOM 1488 N N . ASN A 1 189 ? 23.141 -9.726 -9.566 1.00 93.69 189 ASN A N 1
ATOM 1489 C CA . ASN A 1 189 ? 22.162 -10.653 -10.122 1.00 93.69 189 ASN A CA 1
ATOM 1490 C C . ASN A 1 189 ? 21.831 -10.386 -11.606 1.00 93.69 189 ASN A C 1
ATOM 1492 O O . ASN A 1 189 ? 20.717 -10.649 -12.056 1.00 93.69 189 ASN A O 1
ATOM 1496 N N . GLN A 1 190 ? 22.771 -9.819 -12.370 1.00 95.31 190 GLN A N 1
ATOM 1497 C CA . GLN A 1 190 ? 22.647 -9.580 -13.816 1.00 95.31 190 GLN A CA 1
ATOM 1498 C C . GLN A 1 190 ? 21.402 -8.763 -14.209 1.00 95.31 190 GLN A C 1
ATOM 1500 O O . GLN A 1 190 ? 20.836 -8.950 -15.289 1.00 95.31 190 GLN A O 1
ATOM 1505 N N . ASN A 1 191 ? 20.962 -7.853 -13.333 1.00 93.81 191 ASN A N 1
ATOM 1506 C CA . ASN A 1 191 ? 19.810 -6.978 -13.552 1.00 93.81 191 ASN A CA 1
ATOM 1507 C C . ASN A 1 191 ? 18.507 -7.742 -13.891 1.00 93.81 191 ASN A C 1
ATOM 1509 O O . ASN A 1 191 ? 17.717 -7.291 -14.724 1.00 93.81 191 ASN A O 1
ATOM 1513 N N . ARG A 1 192 ? 18.292 -8.920 -13.287 1.00 92.62 192 ARG A N 1
ATOM 1514 C CA . ARG A 1 192 ? 17.032 -9.675 -13.410 1.00 92.62 192 ARG A CA 1
ATOM 1515 C C . ARG A 1 192 ? 15.920 -9.017 -12.575 1.00 92.62 192 ARG A C 1
ATOM 1517 O O . ARG A 1 192 ? 16.184 -8.503 -11.489 1.00 92.62 192 ARG A O 1
ATOM 1524 N N . GLY A 1 193 ? 14.685 -9.042 -13.074 1.00 91.19 193 GLY A N 1
ATOM 1525 C CA . GLY A 1 193 ? 13.470 -8.608 -12.373 1.00 91.19 193 GLY A CA 1
ATOM 1526 C C . GLY A 1 193 ? 12.850 -9.729 -11.536 1.00 91.19 193 GLY A C 1
ATOM 1527 O O . GLY A 1 193 ? 11.672 -10.043 -11.683 1.00 91.19 193 GLY A O 1
ATOM 1528 N N . ASP A 1 194 ? 13.650 -10.400 -10.708 1.00 91.12 194 ASP A N 1
ATOM 1529 C CA . ASP A 1 194 ? 13.255 -11.545 -9.872 1.00 91.12 194 ASP A CA 1
ATOM 1530 C C . ASP A 1 194 ? 13.132 -11.174 -8.380 1.00 91.12 194 ASP A C 1
ATOM 1532 O O . ASP A 1 194 ? 13.340 -12.006 -7.489 1.00 91.12 194 ASP A O 1
ATOM 1536 N N . PHE A 1 195 ? 12.801 -9.913 -8.102 1.00 92.12 195 PHE A N 1
ATOM 1537 C CA . PHE A 1 195 ? 12.729 -9.359 -6.756 1.00 92.12 195 PHE A CA 1
ATOM 1538 C C . PHE A 1 195 ? 11.464 -8.528 -6.528 1.00 92.12 195 PHE A C 1
ATOM 1540 O O . PHE A 1 195 ? 10.861 -8.008 -7.461 1.00 92.12 195 PHE A O 1
ATOM 1547 N N . VAL A 1 196 ? 11.102 -8.377 -5.258 1.00 93.62 196 VAL A N 1
ATOM 1548 C CA . VAL A 1 196 ? 10.192 -7.348 -4.759 1.00 93.62 196 VAL A CA 1
ATOM 1549 C C . VAL A 1 196 ? 11.044 -6.334 -4.001 1.00 93.62 196 VAL A C 1
ATOM 1551 O O . VAL A 1 196 ? 11.760 -6.688 -3.059 1.00 93.62 196 VAL A O 1
ATOM 1554 N N . ALA A 1 197 ? 11.002 -5.080 -4.438 1.00 95.38 197 ALA A N 1
ATOM 1555 C CA . ALA A 1 197 ? 11.607 -3.970 -3.727 1.00 95.38 197 ALA A CA 1
ATOM 1556 C C . ALA A 1 197 ? 10.688 -3.521 -2.590 1.00 95.38 197 ALA A C 1
ATOM 1558 O O . ALA A 1 197 ? 9.477 -3.391 -2.774 1.00 95.38 197 ALA A O 1
ATOM 1559 N N . VAL A 1 198 ? 11.283 -3.241 -1.434 1.00 97.31 198 VAL A N 1
ATOM 1560 C CA . VAL A 1 198 ? 10.614 -2.589 -0.307 1.00 97.31 198 VAL A CA 1
ATOM 1561 C C . VAL A 1 198 ? 11.222 -1.211 -0.143 1.00 97.31 198 VAL A C 1
ATOM 1563 O O . VAL A 1 198 ? 12.347 -1.091 0.332 1.00 97.31 198 VAL A O 1
ATOM 1566 N N . TRP A 1 199 ? 10.522 -0.168 -0.577 1.00 97.00 199 TRP A N 1
ATOM 1567 C CA . TRP A 1 199 ? 11.003 1.196 -0.402 1.00 97.00 199 TRP A CA 1
ATOM 1568 C C . TRP A 1 199 ? 10.664 1.667 1.006 1.00 97.00 199 TRP A C 1
ATOM 1570 O O . TRP A 1 199 ? 9.493 1.750 1.378 1.00 97.00 199 TRP A O 1
ATOM 1580 N N . SER A 1 200 ? 11.704 1.982 1.764 1.00 96.62 200 SER A N 1
ATOM 1581 C CA . SER A 1 200 ? 11.656 2.495 3.130 1.00 96.62 200 SER A CA 1
ATOM 1582 C C . SER A 1 200 ? 12.397 3.832 3.186 1.00 96.62 200 SER A C 1
ATOM 1584 O O . SER A 1 200 ? 13.242 4.126 2.331 1.00 96.62 200 SER A O 1
ATOM 1586 N N . ARG A 1 201 ? 12.118 4.675 4.183 1.00 96.00 201 ARG A N 1
ATOM 1587 C CA . ARG A 1 201 ? 13.029 5.771 4.537 1.00 96.00 201 ARG A CA 1
ATOM 1588 C C . ARG A 1 201 ? 14.089 5.237 5.484 1.00 96.00 201 ARG A C 1
ATOM 1590 O O . ARG A 1 201 ? 13.778 4.649 6.526 1.00 96.00 201 ARG A O 1
ATOM 1597 N N . ARG A 1 202 ? 15.350 5.460 5.117 1.00 94.50 202 ARG A N 1
ATOM 1598 C CA . ARG A 1 202 ? 16.520 4.957 5.838 1.00 94.50 202 ARG A CA 1
ATOM 1599 C C . ARG A 1 202 ? 16.477 5.372 7.308 1.00 94.50 202 ARG A C 1
ATOM 1601 O O . ARG A 1 202 ? 16.464 6.558 7.624 1.00 94.50 202 ARG A O 1
ATOM 1608 N N . GLY A 1 203 ? 16.502 4.382 8.197 1.00 93.00 203 GLY A N 1
ATOM 1609 C CA . GLY A 1 203 ? 16.516 4.595 9.645 1.00 93.00 203 GLY A CA 1
ATOM 1610 C C . GLY A 1 203 ? 15.172 5.010 10.252 1.00 93.00 203 GLY A C 1
ATOM 1611 O O . GLY A 1 203 ? 15.116 5.207 11.460 1.00 93.00 203 GLY A O 1
ATOM 1612 N N . VAL A 1 204 ? 14.106 5.120 9.452 1.00 94.75 204 VAL A N 1
ATOM 1613 C CA . VAL A 1 204 ? 12.772 5.535 9.913 1.00 94.75 204 VAL A CA 1
ATOM 1614 C C . VAL A 1 204 ? 11.802 4.363 9.866 1.00 94.75 204 VAL A C 1
ATOM 1616 O O . VAL A 1 204 ? 11.307 3.931 10.900 1.00 94.75 204 VAL A O 1
ATOM 1619 N N . ASP A 1 205 ? 11.581 3.784 8.683 1.00 97.19 205 ASP A N 1
ATOM 1620 C CA . ASP A 1 205 ? 10.599 2.705 8.489 1.00 97.19 205 ASP A CA 1
ATOM 1621 C C . ASP A 1 205 ? 11.199 1.307 8.794 1.00 97.19 205 ASP A C 1
ATOM 1623 O O . ASP A 1 205 ? 10.726 0.275 8.313 1.00 97.19 205 ASP A O 1
ATOM 1627 N N . THR A 1 206 ? 12.263 1.274 9.608 1.00 94.19 206 THR A N 1
ATOM 1628 C CA . THR A 1 206 ? 13.097 0.097 9.898 1.00 94.19 206 THR A CA 1
ATOM 1629 C C . THR A 1 206 ? 12.298 -1.061 10.491 1.00 94.19 206 THR A C 1
ATOM 1631 O O . THR A 1 206 ? 12.514 -2.207 10.108 1.00 94.19 206 THR A O 1
ATOM 1634 N N . GLU A 1 207 ? 11.358 -0.793 11.401 1.00 96.31 207 GLU A N 1
ATOM 1635 C CA . GLU A 1 207 ? 10.566 -1.848 12.047 1.00 96.31 207 GLU A CA 1
ATOM 1636 C C . GLU A 1 207 ? 9.663 -2.590 11.053 1.00 96.31 207 GLU A C 1
ATOM 1638 O O . GLU A 1 207 ? 9.557 -3.819 11.114 1.00 96.31 207 GLU A O 1
ATOM 1643 N N . LEU A 1 208 ? 9.060 -1.867 10.099 1.00 97.94 208 LEU A N 1
ATOM 1644 C CA . LEU A 1 208 ? 8.236 -2.458 9.039 1.00 97.94 208 LEU A CA 1
ATOM 1645 C C . LEU A 1 208 ? 9.088 -3.348 8.133 1.00 97.94 208 LEU A C 1
ATOM 1647 O O . LEU A 1 208 ? 8.726 -4.499 7.873 1.00 97.94 208 LEU A O 1
ATOM 1651 N N . TRP A 1 209 ? 10.247 -2.841 7.701 1.00 96.62 209 TRP A N 1
ATOM 1652 C CA . TRP A 1 209 ? 11.190 -3.604 6.889 1.00 96.62 209 TRP A CA 1
ATOM 1653 C C . TRP A 1 209 ? 11.706 -4.854 7.613 1.00 96.62 209 TRP A C 1
ATOM 1655 O O . TRP A 1 209 ? 11.659 -5.956 7.063 1.00 96.62 209 TRP A O 1
ATOM 1665 N N . GLN A 1 210 ? 12.180 -4.718 8.851 1.00 96.62 210 GLN A N 1
ATOM 1666 C CA . GLN A 1 210 ? 12.741 -5.831 9.616 1.00 96.62 210 GLN A CA 1
ATOM 1667 C C . GLN A 1 210 ? 11.689 -6.901 9.914 1.00 96.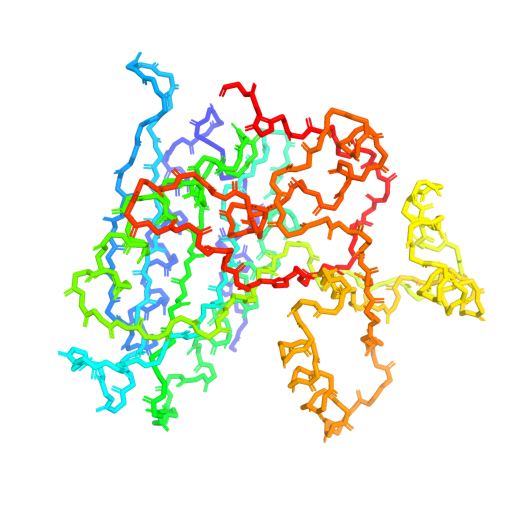62 210 GLN A C 1
ATOM 1669 O O . GLN A 1 210 ? 11.969 -8.092 9.786 1.00 96.62 210 GLN A O 1
ATOM 1674 N N . SER A 1 211 ? 10.462 -6.499 10.251 1.00 95.94 211 SER A N 1
ATOM 1675 C CA . SER A 1 211 ? 9.365 -7.440 10.503 1.00 95.94 211 SER A CA 1
ATOM 1676 C C . SER A 1 211 ? 8.993 -8.224 9.243 1.00 95.94 211 SER A C 1
ATOM 1678 O O . SER A 1 211 ? 8.839 -9.452 9.294 1.00 95.94 211 SER A O 1
ATOM 1680 N N . LEU A 1 212 ? 8.900 -7.536 8.100 1.00 95.56 212 LEU A N 1
ATOM 1681 C CA . LEU A 1 212 ? 8.600 -8.163 6.816 1.00 95.56 212 LEU A CA 1
ATOM 1682 C C . LEU A 1 212 ? 9.731 -9.092 6.366 1.00 95.56 212 LEU A C 1
ATOM 1684 O O . LEU A 1 212 ? 9.475 -10.254 6.064 1.00 95.56 212 LEU A O 1
ATOM 1688 N N . SER A 1 213 ? 10.977 -8.619 6.362 1.00 94.44 213 SER A N 1
ATOM 1689 C CA . SER A 1 213 ? 12.145 -9.399 5.926 1.00 94.44 213 SER A CA 1
ATOM 1690 C C . SER A 1 213 ? 12.407 -10.616 6.815 1.00 94.44 213 SER A C 1
ATOM 1692 O O . SER A 1 213 ? 12.685 -11.706 6.306 1.00 94.44 213 SER A O 1
ATOM 1694 N N . LYS A 1 214 ? 12.220 -10.485 8.135 1.00 94.69 214 LYS A N 1
ATOM 1695 C CA . LYS A 1 214 ? 12.286 -11.617 9.066 1.00 94.69 214 LYS A CA 1
ATOM 1696 C C . LYS A 1 214 ? 11.230 -12.666 8.731 1.00 94.69 214 LYS A C 1
ATOM 1698 O O . LYS A 1 214 ? 11.576 -13.836 8.604 1.00 94.69 214 LYS A O 1
ATOM 1703 N N . SER A 1 215 ? 9.977 -12.260 8.530 1.00 92.38 215 SER A N 1
ATOM 1704 C CA . SER A 1 215 ? 8.894 -13.190 8.174 1.00 92.38 215 SER A CA 1
ATOM 1705 C C . SER A 1 215 ? 9.127 -13.830 6.802 1.00 92.38 215 SER A C 1
ATOM 1707 O O . SER A 1 215 ? 8.931 -15.029 6.630 1.00 92.38 215 SER A O 1
ATOM 1709 N N . TRP A 1 216 ? 9.620 -13.049 5.837 1.00 90.94 216 TRP A N 1
ATOM 1710 C CA . TRP A 1 216 ? 9.940 -13.507 4.487 1.00 90.94 216 TRP A CA 1
ATOM 1711 C C . TRP A 1 216 ? 11.026 -14.585 4.480 1.00 90.94 216 TRP A C 1
ATOM 1713 O O . TRP A 1 216 ? 10.877 -15.606 3.814 1.00 90.94 216 TRP A O 1
ATOM 1723 N N . SER A 1 217 ? 12.098 -14.396 5.258 1.00 89.38 217 SER A N 1
ATOM 1724 C CA . SER A 1 217 ? 13.210 -15.358 5.326 1.00 89.38 217 SER A CA 1
ATOM 1725 C C . SER A 1 217 ? 12.830 -16.710 5.946 1.00 89.38 217 SER A C 1
ATOM 1727 O O . SER A 1 217 ? 13.546 -17.689 5.753 1.00 89.38 217 SER A O 1
ATOM 1729 N N . GLN A 1 218 ? 11.697 -16.786 6.651 1.00 89.88 218 GLN A N 1
ATOM 1730 C CA . GLN A 1 218 ? 11.176 -18.020 7.247 1.00 89.88 218 GLN A CA 1
ATOM 1731 C C . GLN A 1 218 ? 10.284 -18.836 6.294 1.00 89.88 218 GLN A C 1
ATOM 1733 O O . GLN A 1 218 ? 9.943 -19.977 6.609 1.00 89.88 218 GLN A O 1
ATOM 1738 N N . LEU A 1 219 ? 9.885 -18.287 5.140 1.00 85.88 219 LEU A N 1
ATOM 1739 C CA . LEU A 1 219 ? 9.002 -18.979 4.200 1.00 85.88 219 LEU A CA 1
ATOM 1740 C C . LEU A 1 219 ? 9.729 -20.129 3.482 1.00 85.88 219 LEU A C 1
ATOM 1742 O O . LEU A 1 219 ? 10.807 -19.958 2.914 1.00 85.88 219 LEU A O 1
ATOM 1746 N N . GLN A 1 220 ? 9.090 -21.303 3.430 1.00 66.44 220 GLN A N 1
ATOM 1747 C CA . GLN A 1 220 ? 9.592 -22.490 2.727 1.00 66.44 220 GLN A CA 1
ATOM 1748 C C . GLN A 1 220 ? 9.433 -22.382 1.194 1.00 66.44 220 GLN A C 1
ATOM 1750 O O . GLN A 1 220 ? 8.717 -23.181 0.603 1.00 66.44 220 GLN A O 1
ATOM 1755 N N . ASN A 1 221 ? 10.045 -21.392 0.527 1.00 60.28 221 ASN A N 1
ATOM 1756 C CA . ASN A 1 221 ? 10.311 -21.415 -0.928 1.00 60.28 221 ASN A CA 1
ATOM 1757 C C . ASN A 1 221 ? 11.194 -20.223 -1.382 1.00 60.28 221 ASN A C 1
ATOM 1759 O O . ASN A 1 221 ? 10.701 -19.288 -2.018 1.00 60.28 221 ASN A O 1
ATOM 1763 N N . PRO A 1 222 ? 12.503 -20.207 -1.079 1.00 53.75 222 PRO A N 1
ATOM 1764 C CA . PRO A 1 222 ? 13.338 -19.012 -1.254 1.00 53.75 222 PRO A CA 1
ATOM 1765 C C . PRO A 1 222 ? 13.645 -18.633 -2.719 1.00 53.75 222 PRO A C 1
ATOM 1767 O O . PRO A 1 222 ? 14.264 -17.602 -2.963 1.00 53.75 222 PRO A O 1
ATOM 1770 N N . PHE A 1 223 ? 13.241 -19.436 -3.712 1.00 54.34 223 PHE A N 1
ATOM 1771 C CA . PHE A 1 223 ? 13.799 -19.352 -5.071 1.00 54.34 223 PHE A CA 1
ATOM 1772 C C . PHE A 1 223 ? 12.992 -18.549 -6.096 1.00 54.34 223 PHE A C 1
ATOM 1774 O O . PHE A 1 223 ? 13.475 -18.366 -7.211 1.00 54.34 223 PHE A O 1
ATOM 1781 N N . ARG A 1 224 ? 11.775 -18.077 -5.785 1.00 67.25 224 ARG A N 1
ATOM 1782 C CA . ARG A 1 224 ? 10.991 -17.317 -6.782 1.00 67.25 224 ARG A CA 1
ATOM 1783 C C . ARG A 1 224 ? 11.146 -15.804 -6.674 1.00 67.25 224 ARG A C 1
ATOM 1785 O O . ARG A 1 224 ? 11.240 -15.160 -7.712 1.00 67.25 224 ARG A O 1
ATOM 1792 N N . PHE A 1 225 ? 11.207 -15.240 -5.472 1.00 76.81 225 PHE A N 1
ATOM 1793 C CA . PHE A 1 225 ? 11.287 -13.790 -5.303 1.00 76.81 225 PHE A CA 1
ATOM 1794 C C . PHE A 1 225 ? 12.273 -13.419 -4.202 1.00 76.81 225 PHE A C 1
ATOM 1796 O O . PHE A 1 225 ? 12.130 -13.836 -3.051 1.00 76.81 225 PHE A O 1
ATOM 1803 N N . LYS A 1 226 ? 13.267 -12.609 -4.566 1.00 88.62 226 LYS A N 1
ATOM 1804 C CA . LYS A 1 226 ? 14.143 -11.938 -3.604 1.00 88.62 226 LYS A CA 1
ATOM 1805 C C . LYS A 1 226 ? 13.396 -10.758 -2.992 1.00 88.62 226 LYS A C 1
ATOM 1807 O O . LYS A 1 226 ? 12.625 -10.098 -3.681 1.00 88.62 226 LYS A O 1
ATOM 1812 N N . LEU A 1 227 ? 13.640 -10.470 -1.721 1.00 92.94 227 LEU A N 1
ATOM 1813 C CA . LEU A 1 227 ? 13.154 -9.251 -1.082 1.00 92.94 227 LEU A CA 1
ATOM 1814 C C . LEU A 1 227 ? 14.344 -8.307 -0.908 1.00 92.94 227 LEU A C 1
ATOM 1816 O O . LEU A 1 227 ? 15.332 -8.691 -0.285 1.00 92.94 227 LEU A O 1
ATOM 1820 N N . ILE A 1 228 ? 14.276 -7.108 -1.486 1.00 95.31 228 ILE A N 1
ATOM 1821 C CA . ILE A 1 228 ? 15.387 -6.146 -1.477 1.00 95.31 228 ILE A CA 1
ATOM 1822 C C . ILE A 1 228 ? 14.894 -4.821 -0.906 1.00 95.31 228 ILE A C 1
ATOM 1824 O O . ILE A 1 228 ? 13.970 -4.215 -1.444 1.00 95.31 228 ILE A O 1
ATOM 1828 N N . GLU A 1 229 ? 15.525 -4.343 0.162 1.00 97.44 229 GLU A N 1
ATOM 1829 C CA . GLU A 1 229 ? 15.238 -3.013 0.694 1.00 97.44 229 GLU A CA 1
ATOM 1830 C C . GLU A 1 229 ? 15.815 -1.930 -0.213 1.00 97.44 229 GLU A C 1
ATOM 1832 O O . GLU A 1 229 ? 16.976 -1.986 -0.619 1.00 97.44 229 GLU A O 1
ATOM 1837 N N . PHE A 1 230 ? 14.998 -0.931 -0.515 1.00 97.25 230 PHE A N 1
ATOM 1838 C CA . PHE A 1 230 ? 15.406 0.321 -1.126 1.00 97.25 230 PHE A CA 1
ATOM 1839 C C . PHE A 1 230 ? 15.339 1.382 -0.026 1.00 97.25 230 PHE A C 1
ATOM 1841 O O . PHE A 1 230 ? 14.322 2.054 0.149 1.00 97.25 230 PHE A O 1
ATOM 1848 N N . ASP A 1 231 ? 16.435 1.507 0.720 1.00 96.00 231 ASP A N 1
ATOM 1849 C CA . ASP A 1 231 ? 16.592 2.390 1.874 1.00 96.00 231 ASP A CA 1
ATOM 1850 C C . ASP A 1 231 ? 16.793 3.847 1.423 1.00 96.00 231 ASP A C 1
ATOM 1852 O O . ASP A 1 231 ? 17.899 4.394 1.386 1.00 96.00 231 ASP A O 1
ATOM 1856 N N . SER A 1 232 ? 15.708 4.490 1.001 1.00 93.44 232 SER A N 1
ATOM 1857 C CA . SER A 1 232 ? 15.758 5.831 0.428 1.00 93.44 232 SER A CA 1
ATOM 1858 C C . SER A 1 232 ? 16.303 6.860 1.440 1.00 93.44 232 SER A C 1
ATOM 1860 O O . SER A 1 232 ? 15.918 6.845 2.613 1.00 93.44 232 SER A O 1
ATOM 1862 N N . PRO A 1 233 ? 17.184 7.792 1.020 1.00 93.62 233 PRO A N 1
ATOM 1863 C CA . PRO A 1 233 ? 17.787 8.810 1.890 1.00 93.62 233 PRO A CA 1
ATOM 1864 C C . PRO A 1 233 ? 16.843 9.999 2.151 1.00 93.62 233 PRO A C 1
ATOM 1866 O O . PRO A 1 233 ? 17.291 11.135 2.291 1.00 93.62 233 PRO A O 1
ATOM 1869 N N . LEU A 1 234 ? 15.536 9.758 2.111 1.00 92.38 234 LEU A N 1
ATOM 1870 C CA . LEU A 1 234 ? 14.513 10.787 2.207 1.00 92.38 234 LEU A CA 1
ATOM 1871 C C . LEU A 1 234 ? 14.350 11.275 3.662 1.00 92.38 234 LEU A C 1
ATOM 1873 O O . LEU A 1 234 ? 14.388 10.457 4.583 1.00 92.38 234 LEU A O 1
ATOM 1877 N N . PRO A 1 235 ? 14.157 12.590 3.887 1.00 89.12 235 PRO A N 1
ATOM 1878 C CA . PRO A 1 235 ? 14.054 13.156 5.230 1.00 89.12 235 PRO A CA 1
ATOM 1879 C C . PRO A 1 235 ? 12.720 12.820 5.918 1.00 89.12 235 PRO A C 1
ATOM 1881 O O . PRO A 1 235 ? 11.742 12.431 5.275 1.00 89.12 235 PRO A O 1
ATOM 1884 N N . LEU A 1 236 ? 12.678 13.029 7.240 1.00 88.75 236 LEU A N 1
ATOM 1885 C CA . LEU A 1 236 ? 11.462 12.944 8.066 1.00 88.75 236 LEU A CA 1
ATOM 1886 C C . LEU A 1 236 ? 10.494 14.108 7.825 1.00 88.75 236 LEU A C 1
ATOM 1888 O O . LEU A 1 236 ? 9.291 13.969 8.020 1.00 88.75 236 LEU A O 1
ATOM 1892 N N . THR A 1 237 ? 11.025 15.262 7.433 1.00 88.00 237 THR A N 1
ATOM 1893 C CA . THR A 1 237 ? 10.245 16.452 7.097 1.00 88.00 237 THR A CA 1
ATOM 1894 C C . THR A 1 237 ? 9.924 16.480 5.614 1.00 88.00 237 THR A C 1
ATOM 1896 O O . THR A 1 237 ? 10.579 15.813 4.817 1.00 88.00 237 THR A O 1
ATOM 1899 N N . ILE A 1 238 ? 8.954 17.308 5.231 1.00 86.62 238 ILE A N 1
ATOM 1900 C CA . ILE A 1 238 ? 8.621 17.541 3.823 1.00 86.62 238 ILE A CA 1
ATOM 1901 C C . ILE A 1 238 ? 9.898 17.897 3.047 1.00 86.62 238 ILE A C 1
ATOM 1903 O O . ILE A 1 238 ? 10.587 18.839 3.454 1.00 86.62 238 ILE A O 1
ATOM 1907 N N . PRO A 1 239 ? 10.226 17.172 1.961 1.00 87.44 239 PRO A N 1
ATOM 1908 C CA . PRO A 1 239 ? 11.476 17.392 1.260 1.00 87.44 239 PRO A CA 1
ATOM 1909 C C . PRO A 1 239 ? 11.503 18.775 0.612 1.00 87.44 239 PRO A C 1
ATOM 1911 O O . PRO A 1 239 ? 10.499 19.274 0.094 1.00 87.44 239 PRO A O 1
ATOM 1914 N N . THR A 1 240 ? 12.682 19.383 0.603 1.00 89.75 240 THR A N 1
ATOM 1915 C CA . THR A 1 240 ? 12.955 20.603 -0.158 1.00 89.75 240 THR A CA 1
ATOM 1916 C C . THR A 1 240 ? 12.763 20.363 -1.658 1.00 89.75 240 THR A C 1
ATOM 1918 O O . THR A 1 240 ? 12.815 19.230 -2.143 1.00 89.75 240 THR A O 1
ATOM 1921 N N . ALA A 1 241 ? 12.611 21.435 -2.440 1.00 87.81 241 ALA A N 1
ATOM 1922 C CA . ALA A 1 241 ? 12.525 21.327 -3.898 1.00 87.81 241 ALA A CA 1
ATOM 1923 C C . ALA A 1 241 ? 13.727 20.572 -4.502 1.00 87.81 241 ALA A C 1
ATOM 1925 O O . ALA A 1 241 ? 13.580 19.849 -5.484 1.00 87.81 241 ALA A O 1
ATOM 1926 N N . ASP A 1 242 ? 14.914 20.719 -3.916 1.00 88.25 242 ASP A N 1
ATOM 1927 C CA . ASP A 1 242 ? 16.151 20.078 -4.367 1.00 88.25 242 ASP A CA 1
ATOM 1928 C C . ASP A 1 242 ? 16.178 18.580 -4.055 1.00 88.25 242 ASP A C 1
ATOM 1930 O O . ASP A 1 242 ? 16.693 17.780 -4.840 1.00 88.25 242 ASP A O 1
ATOM 1934 N N . GLU A 1 243 ? 15.618 18.178 -2.917 1.00 89.00 243 GLU A N 1
ATOM 1935 C CA . GLU A 1 243 ? 15.430 16.770 -2.569 1.00 89.00 243 GLU A CA 1
ATOM 1936 C C . GLU A 1 243 ? 14.351 16.129 -3.434 1.00 89.00 243 GLU A C 1
ATOM 1938 O O . GLU A 1 243 ? 14.595 15.052 -3.970 1.00 89.00 243 GLU A O 1
ATOM 1943 N N . LEU A 1 244 ? 13.227 16.809 -3.683 1.00 86.12 244 LEU A N 1
ATOM 1944 C CA . LEU A 1 244 ? 12.209 16.325 -4.619 1.00 86.12 244 LEU A CA 1
ATOM 1945 C C . LEU A 1 244 ? 12.794 16.134 -6.022 1.00 86.12 244 LEU A C 1
ATOM 1947 O O . LEU A 1 244 ? 12.613 15.081 -6.615 1.00 86.12 244 LEU A O 1
ATOM 1951 N N . ARG A 1 245 ? 13.596 17.073 -6.542 1.00 85.38 245 ARG A N 1
ATOM 1952 C CA . ARG A 1 245 ? 14.251 16.890 -7.856 1.00 85.38 245 ARG A CA 1
ATOM 1953 C C . ARG A 1 245 ? 15.198 15.684 -7.906 1.00 85.38 245 ARG A C 1
ATOM 1955 O O . ARG A 1 245 ? 15.444 15.140 -8.990 1.00 85.38 245 ARG A O 1
ATOM 1962 N N . ARG A 1 246 ? 15.774 15.286 -6.768 1.00 86.50 246 ARG A N 1
ATOM 1963 C CA . ARG A 1 246 ? 16.707 14.152 -6.662 1.00 86.50 246 ARG A CA 1
ATOM 1964 C C . ARG A 1 246 ? 16.003 12.819 -6.411 1.00 86.50 246 ARG A C 1
ATOM 1966 O O . ARG A 1 246 ? 16.464 11.809 -6.940 1.00 86.50 246 ARG A O 1
ATOM 1973 N N . TYR A 1 247 ? 14.922 12.826 -5.635 1.00 89.44 247 TYR A N 1
ATOM 1974 C CA . TYR A 1 247 ? 14.297 11.634 -5.059 1.00 89.44 247 TYR A CA 1
ATOM 1975 C C . TYR A 1 247 ? 12.792 11.513 -5.349 1.00 89.44 247 TYR A C 1
ATOM 1977 O O . TYR A 1 247 ? 12.147 10.640 -4.777 1.00 89.44 247 TYR A O 1
ATOM 1985 N N . ASP A 1 248 ? 12.244 12.327 -6.257 1.00 86.38 248 ASP A N 1
ATOM 1986 C CA . ASP A 1 248 ? 10.857 12.289 -6.762 1.00 86.38 248 ASP A CA 1
ATOM 1987 C C . ASP A 1 248 ? 10.322 10.881 -7.038 1.00 86.38 248 ASP A C 1
ATOM 1989 O O . ASP A 1 248 ? 9.156 10.574 -6.793 1.00 86.38 248 ASP A O 1
ATOM 1993 N N . THR A 1 249 ? 11.185 10.007 -7.543 1.00 89.31 249 THR A N 1
ATOM 1994 C CA . THR A 1 249 ? 10.838 8.631 -7.872 1.00 89.31 249 THR A CA 1
ATOM 1995 C C . THR A 1 249 ? 10.330 7.887 -6.644 1.00 89.31 249 THR A C 1
ATOM 1997 O O . THR A 1 249 ? 9.375 7.132 -6.776 1.00 89.31 249 THR A O 1
ATOM 2000 N N . PHE A 1 250 ? 10.907 8.141 -5.465 1.00 91.75 250 PHE A N 1
ATOM 2001 C CA . PHE A 1 250 ? 10.516 7.520 -4.200 1.00 91.75 250 PHE A CA 1
ATOM 2002 C C . PHE A 1 250 ? 9.229 8.095 -3.608 1.00 91.75 250 PHE A C 1
ATOM 2004 O O . PHE A 1 250 ? 8.706 7.514 -2.667 1.00 91.75 250 PHE A O 1
ATOM 2011 N N . THR A 1 251 ? 8.695 9.193 -4.147 1.00 90.69 251 THR A N 1
ATOM 2012 C CA . THR A 1 251 ? 7.499 9.872 -3.621 1.00 90.69 251 THR A CA 1
ATOM 2013 C C . THR A 1 251 ? 6.307 9.799 -4.580 1.00 90.69 251 THR A C 1
ATOM 2015 O O . THR A 1 251 ? 5.451 10.682 -4.588 1.00 90.69 251 THR A O 1
ATOM 2018 N N . ARG A 1 252 ? 6.283 8.795 -5.465 1.00 87.88 252 ARG A N 1
ATOM 2019 C CA . ARG A 1 252 ? 5.332 8.729 -6.589 1.00 87.88 252 ARG A CA 1
ATOM 2020 C C . ARG A 1 252 ? 4.096 7.856 -6.365 1.00 87.88 252 ARG A C 1
ATOM 2022 O O . ARG A 1 252 ? 3.308 7.752 -7.293 1.00 87.88 252 ARG A O 1
ATOM 2029 N N . SER A 1 253 ? 3.981 7.198 -5.213 1.00 94.62 253 SER A N 1
ATOM 2030 C CA . SER A 1 253 ? 2.892 6.264 -4.884 1.00 94.62 253 SER A CA 1
ATOM 2031 C C . SER A 1 253 ? 2.300 6.600 -3.509 1.00 94.62 253 SER A C 1
ATOM 2033 O O . SER A 1 253 ? 2.796 7.500 -2.818 1.00 94.62 253 SER A O 1
ATOM 2035 N N . ASP A 1 254 ? 1.233 5.906 -3.115 1.00 97.62 254 ASP A N 1
ATOM 2036 C CA . ASP A 1 254 ? 0.359 6.274 -1.992 1.00 97.62 254 ASP A CA 1
ATOM 2037 C C . ASP A 1 254 ? 1.061 6.351 -0.626 1.00 97.62 254 ASP A C 1
ATOM 2039 O O . ASP A 1 254 ? 0.616 7.094 0.251 1.00 97.62 254 ASP A O 1
ATOM 2043 N N . HIS A 1 255 ? 2.182 5.645 -0.429 1.00 97.50 255 HIS A N 1
ATOM 2044 C CA . HIS A 1 255 ? 2.976 5.702 0.811 1.00 97.50 255 HIS A CA 1
ATOM 2045 C C . HIS A 1 255 ? 3.490 7.117 1.107 1.00 97.50 255 HIS A C 1
ATOM 2047 O O . HIS A 1 255 ? 3.649 7.496 2.266 1.00 97.50 255 HIS A O 1
ATOM 2053 N N . SER A 1 256 ? 3.679 7.934 0.071 1.00 95.94 256 SER A N 1
ATOM 2054 C CA . SER A 1 256 ? 4.155 9.318 0.191 1.00 95.94 256 SER A CA 1
ATOM 2055 C C . SER A 1 256 ? 3.207 10.192 1.012 1.00 95.94 256 SER A C 1
ATOM 2057 O O . SER A 1 256 ? 3.664 11.060 1.753 1.00 95.94 256 SER A O 1
ATOM 2059 N N . SER A 1 257 ? 1.899 9.932 0.930 1.00 96.12 257 SER A N 1
ATOM 2060 C CA . SER A 1 257 ? 0.870 10.630 1.710 1.00 96.12 257 SER A CA 1
ATOM 2061 C C . SER A 1 257 ? 0.987 10.345 3.212 1.00 96.12 257 SER A C 1
ATOM 2063 O O . SER A 1 257 ? 0.562 11.162 4.020 1.00 96.12 257 SER A O 1
ATOM 2065 N N . PHE A 1 258 ? 1.589 9.217 3.605 1.00 97.38 258 PHE A N 1
ATOM 2066 C CA . PHE A 1 258 ? 1.867 8.874 5.005 1.00 97.38 258 PHE A CA 1
ATOM 2067 C C . PHE A 1 258 ? 3.154 9.546 5.495 1.00 97.38 258 PHE A C 1
ATOM 2069 O O . PHE A 1 258 ? 3.211 10.053 6.617 1.00 97.38 258 PHE A O 1
ATOM 2076 N N . TRP A 1 259 ? 4.178 9.584 4.639 1.00 96.00 259 TRP A N 1
ATOM 2077 C CA . TRP A 1 259 ? 5.456 10.217 4.959 1.00 96.00 259 TRP A CA 1
ATOM 2078 C C . TRP A 1 259 ? 5.340 11.738 5.085 1.00 96.00 259 TRP A C 1
ATOM 2080 O O . TRP A 1 259 ? 5.913 12.324 6.000 1.00 96.00 259 TRP A O 1
ATOM 2090 N N . TYR A 1 260 ? 4.599 12.377 4.176 1.00 93.88 260 TYR A N 1
ATOM 2091 C CA . TYR A 1 260 ? 4.579 13.832 4.009 1.00 93.88 260 TYR A CA 1
ATOM 2092 C C . TYR A 1 260 ? 3.158 14.395 4.012 1.00 93.88 260 TYR A C 1
ATOM 2094 O O . TYR A 1 260 ? 2.711 15.014 3.045 1.00 93.88 260 TYR A O 1
ATOM 2102 N N . HIS A 1 261 ? 2.447 14.206 5.122 1.00 92.19 261 HIS A N 1
ATOM 2103 C CA . HIS A 1 261 ? 1.168 14.874 5.361 1.00 92.19 261 HIS A CA 1
ATOM 2104 C C . HIS A 1 261 ? 1.360 16.221 6.074 1.00 92.19 261 HIS A C 1
ATOM 2106 O O . HIS A 1 261 ? 2.408 16.513 6.651 1.00 92.19 261 HIS A O 1
ATOM 2112 N N . LYS A 1 262 ? 0.324 17.062 6.020 1.00 87.19 262 LYS A N 1
ATOM 2113 C CA . LYS A 1 262 ? 0.218 18.288 6.817 1.00 87.19 262 LYS A CA 1
ATOM 2114 C C . LYS A 1 262 ? -1.100 18.250 7.574 1.00 87.19 262 LYS A C 1
ATOM 2116 O O . LYS A 1 262 ? -2.133 18.583 7.002 1.00 87.19 262 LYS A O 1
ATOM 2121 N N . ASN A 1 263 ? -1.069 17.854 8.843 1.00 87.94 263 ASN A N 1
ATOM 2122 C CA . ASN A 1 263 ? -2.230 17.925 9.724 1.00 87.94 263 ASN A CA 1
ATOM 2123 C C . ASN A 1 263 ? -1.918 18.818 10.933 1.00 87.94 263 ASN A C 1
ATOM 2125 O O . ASN A 1 263 ? -0.921 18.620 11.619 1.00 87.94 263 ASN A O 1
ATOM 2129 N N . ALA A 1 264 ? -2.773 19.805 11.209 1.00 86.81 264 ALA A N 1
ATOM 2130 C CA . ALA A 1 264 ? -2.545 20.756 12.301 1.00 86.81 264 ALA A CA 1
ATOM 2131 C C . ALA A 1 264 ? -2.539 20.095 13.694 1.00 86.81 264 ALA A C 1
ATOM 2133 O O . ALA A 1 264 ? -1.892 20.599 14.607 1.00 86.81 264 ALA A O 1
ATOM 2134 N N . ASN A 1 265 ? -3.226 18.959 13.843 1.00 86.75 265 ASN A N 1
ATOM 2135 C CA . ASN A 1 265 ? -3.387 18.253 15.114 1.00 86.75 265 ASN A CA 1
ATOM 2136 C C . ASN A 1 265 ? -2.463 17.030 15.243 1.00 86.75 265 ASN A C 1
ATOM 2138 O O . ASN A 1 265 ? -2.552 16.299 16.227 1.00 86.75 265 ASN A O 1
ATOM 2142 N N . TYR A 1 266 ? -1.602 16.778 14.253 1.00 91.31 266 TYR A N 1
ATOM 2143 C CA . TYR A 1 266 ? -0.666 15.658 14.261 1.00 91.31 266 TYR A CA 1
ATOM 2144 C C . TYR A 1 266 ? 0.559 16.005 13.413 1.00 91.31 266 TYR A C 1
ATOM 2146 O O . TYR A 1 266 ? 0.473 16.075 12.191 1.00 91.31 266 TYR A O 1
ATOM 2154 N N . SER A 1 267 ? 1.698 16.247 14.058 1.00 87.19 267 SER A N 1
ATOM 2155 C CA . SER A 1 267 ? 2.932 16.695 13.395 1.00 87.19 267 SER A CA 1
ATOM 2156 C C . SER A 1 267 ? 3.915 15.563 13.088 1.00 87.19 267 SER A C 1
ATOM 2158 O O . SER A 1 267 ? 4.838 15.752 12.297 1.00 87.19 267 SER A O 1
ATOM 2160 N N . SER A 1 268 ? 3.734 14.391 13.698 1.00 90.25 268 SER A N 1
ATOM 2161 C CA . SER A 1 268 ? 4.592 13.230 13.474 1.00 90.25 268 SER A CA 1
ATOM 2162 C C . SER A 1 268 ? 4.374 12.642 12.080 1.00 90.25 268 SER A C 1
ATOM 2164 O O . SER A 1 268 ? 3.247 12.550 11.591 1.00 90.25 268 SER A O 1
ATOM 2166 N N . THR A 1 269 ? 5.450 12.191 11.434 1.00 93.50 269 THR A N 1
ATOM 2167 C CA . THR A 1 269 ? 5.316 11.365 10.229 1.00 93.50 269 THR A CA 1
ATOM 2168 C C . THR A 1 269 ? 4.642 10.039 10.572 1.00 93.50 269 THR A C 1
ATOM 2170 O O . THR A 1 269 ? 4.839 9.500 11.658 1.00 93.50 269 THR A O 1
ATOM 2173 N N . LEU A 1 270 ? 3.897 9.479 9.619 1.00 96.81 270 LEU A N 1
ATOM 2174 C CA . LEU A 1 270 ? 3.403 8.110 9.713 1.00 96.81 270 LEU A CA 1
ATOM 2175 C C . LEU A 1 270 ? 4.395 7.165 9.025 1.00 96.81 270 LEU A C 1
ATOM 2177 O O . LEU A 1 270 ? 4.928 7.497 7.963 1.00 96.81 270 LEU A O 1
ATOM 2181 N N . ASN A 1 271 ? 4.652 6.006 9.630 1.00 97.38 271 ASN A N 1
ATOM 2182 C CA . ASN A 1 271 ? 5.530 4.995 9.045 1.00 97.38 271 ASN A CA 1
ATOM 2183 C C . ASN A 1 271 ? 4.820 4.265 7.904 1.00 97.38 271 ASN A C 1
ATOM 2185 O O . ASN A 1 271 ? 3.661 3.862 8.033 1.00 97.38 271 ASN A O 1
ATOM 2189 N N . ALA A 1 272 ? 5.517 4.080 6.789 1.00 98.31 272 ALA A N 1
ATOM 2190 C CA . ALA A 1 272 ? 4.994 3.346 5.644 1.00 98.31 272 ALA A CA 1
ATOM 2191 C C . ALA A 1 272 ? 6.130 2.798 4.781 1.00 98.31 272 ALA A C 1
ATOM 2193 O O . ALA A 1 272 ? 7.172 3.434 4.650 1.00 98.31 272 ALA A O 1
ATOM 2194 N N . VAL A 1 273 ? 5.904 1.653 4.145 1.00 98.50 273 VAL A N 1
ATOM 2195 C CA . VAL A 1 273 ? 6.790 1.102 3.114 1.00 98.50 273 VAL A CA 1
ATOM 2196 C C . VAL A 1 273 ? 6.010 0.832 1.834 1.00 98.50 273 VAL A C 1
ATOM 2198 O O . VAL A 1 273 ? 4.824 0.501 1.890 1.00 98.50 273 VAL A O 1
ATOM 2201 N N . LEU A 1 274 ? 6.677 0.950 0.686 1.00 98.31 274 LEU A N 1
ATOM 2202 C CA . LEU A 1 274 ? 6.125 0.558 -0.613 1.00 98.31 274 LEU A CA 1
ATOM 2203 C C . LEU A 1 274 ? 6.686 -0.796 -1.043 1.00 98.31 274 LEU A C 1
ATOM 2205 O O . LEU A 1 274 ? 7.899 -0.948 -1.145 1.00 98.31 274 LEU A O 1
ATOM 2209 N N . LEU A 1 275 ? 5.818 -1.749 -1.357 1.00 97.56 275 LEU A N 1
ATOM 2210 C CA . LEU A 1 275 ? 6.157 -3.010 -2.003 1.00 97.56 275 LEU A CA 1
ATOM 2211 C C . LEU A 1 275 ? 5.895 -2.872 -3.501 1.00 97.56 275 LEU A C 1
ATOM 2213 O O . LEU A 1 275 ? 4.762 -2.623 -3.913 1.00 97.56 275 LEU A O 1
ATOM 2217 N N . THR A 1 276 ? 6.939 -3.050 -4.305 1.00 95.25 276 THR A N 1
ATOM 2218 C CA . THR A 1 276 ? 6.858 -2.924 -5.762 1.00 95.25 276 THR A CA 1
ATOM 2219 C C . THR A 1 276 ? 7.889 -3.815 -6.449 1.00 95.25 276 THR A C 1
ATOM 2221 O O . THR A 1 276 ? 9.012 -3.955 -5.974 1.00 95.25 276 THR A O 1
ATOM 2224 N N . ASP A 1 277 ? 7.552 -4.404 -7.590 1.00 91.31 277 ASP A N 1
ATOM 2225 C CA . ASP A 1 277 ? 8.517 -5.020 -8.509 1.00 91.31 277 ASP A CA 1
ATOM 2226 C C . ASP A 1 277 ? 9.128 -4.001 -9.489 1.00 91.31 277 ASP A C 1
ATOM 2228 O O . ASP A 1 277 ? 9.919 -4.365 -10.358 1.00 91.31 277 ASP A O 1
ATOM 2232 N N . MET A 1 278 ? 8.820 -2.709 -9.298 1.00 87.62 278 MET A N 1
ATOM 2233 C CA . MET A 1 278 ? 9.268 -1.552 -10.080 1.00 87.62 278 MET A CA 1
ATOM 2234 C C . MET A 1 278 ? 8.618 -1.402 -11.463 1.00 87.62 278 MET A C 1
ATOM 2236 O O . MET A 1 278 ? 8.836 -0.361 -12.098 1.00 87.62 278 MET A O 1
ATOM 2240 N N . GLY A 1 279 ? 7.839 -2.383 -11.931 1.00 80.62 279 GLY A N 1
ATOM 2241 C CA . GLY A 1 279 ? 7.273 -2.414 -13.278 1.00 80.62 279 GLY A CA 1
ATOM 2242 C C . GLY A 1 279 ? 8.331 -2.369 -14.394 1.00 80.62 279 GLY A C 1
ATOM 2243 O O . GLY A 1 279 ? 9.548 -2.429 -14.173 1.00 80.62 279 GLY A O 1
ATOM 2244 N N . ARG A 1 280 ? 7.887 -2.230 -15.654 1.00 67.50 280 ARG A N 1
ATOM 2245 C CA . ARG A 1 280 ? 8.811 -1.843 -16.740 1.00 67.50 280 ARG A CA 1
ATOM 2246 C C . ARG A 1 280 ? 9.252 -0.416 -16.478 1.00 67.50 280 ARG A C 1
ATOM 2248 O O . ARG A 1 280 ? 8.410 0.451 -16.281 1.00 67.50 280 ARG A O 1
ATOM 2255 N N . THR A 1 281 ? 10.553 -0.165 -16.562 1.00 52.00 281 THR A N 1
ATOM 2256 C CA . THR A 1 281 ? 11.189 1.154 -16.440 1.00 52.00 281 THR A CA 1
ATOM 2257 C C . THR A 1 281 ? 10.831 2.097 -17.600 1.00 52.00 281 THR A C 1
ATOM 2259 O O . THR A 1 281 ? 11.700 2.708 -18.213 1.00 52.00 281 THR A O 1
ATOM 2262 N N . VAL A 1 282 ? 9.556 2.199 -17.961 1.00 40.72 282 VAL A N 1
ATOM 2263 C CA . VAL A 1 282 ? 9.036 3.299 -18.760 1.00 40.72 282 VAL A CA 1
ATOM 2264 C C . VAL A 1 282 ? 8.705 4.385 -17.750 1.00 40.72 282 VAL A C 1
ATOM 2266 O O . VAL A 1 282 ? 7.930 4.161 -16.824 1.00 40.72 282 VAL A O 1
ATOM 2269 N N . GLU A 1 283 ? 9.382 5.522 -17.862 1.00 41.19 283 GLU A N 1
ATOM 2270 C CA . GLU A 1 283 ? 9.291 6.653 -16.940 1.00 41.19 283 GLU A CA 1
ATOM 2271 C C . GLU A 1 283 ? 7.824 7.039 -16.667 1.00 41.19 283 GLU A C 1
ATOM 2273 O O . GLU A 1 283 ? 7.197 7.756 -17.450 1.00 41.19 283 GLU A O 1
ATOM 2278 N N . ARG A 1 284 ? 7.255 6.587 -15.537 1.00 50.28 284 ARG A N 1
ATOM 2279 C CA . ARG A 1 284 ? 6.059 7.229 -14.978 1.00 50.28 284 ARG A CA 1
ATOM 2280 C C . ARG A 1 284 ? 6.448 8.681 -14.684 1.00 50.28 284 ARG A C 1
ATOM 2282 O O . ARG A 1 284 ? 7.431 8.923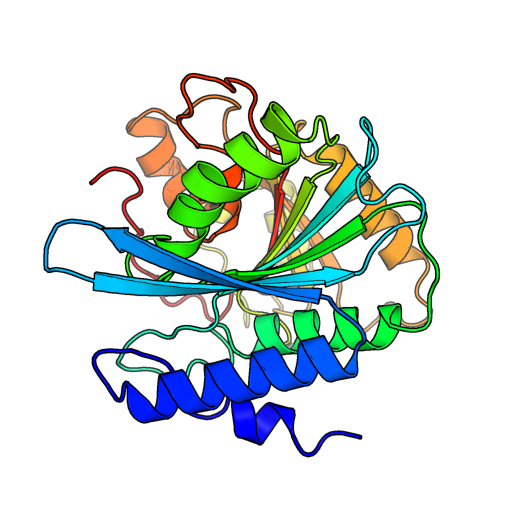 -13.981 1.00 50.28 284 ARG A O 1
ATOM 2289 N N . ARG A 1 285 ? 5.696 9.642 -15.230 1.00 46.44 285 ARG A N 1
ATOM 2290 C CA . ARG A 1 285 ? 5.885 11.070 -14.933 1.00 46.44 285 ARG A CA 1
ATOM 2291 C C . ARG A 1 285 ? 5.737 11.307 -13.426 1.00 46.44 285 ARG A C 1
ATOM 2293 O O . ARG A 1 285 ? 4.902 10.681 -12.778 1.00 46.44 285 ARG A O 1
ATOM 2300 N N . VAL A 1 286 ? 6.544 12.220 -12.888 1.00 47.03 286 VAL A N 1
ATOM 2301 C CA . VAL A 1 286 ? 6.493 12.641 -11.481 1.00 47.03 286 VAL A CA 1
ATOM 2302 C C . VAL A 1 286 ? 5.091 13.156 -11.153 1.00 47.03 286 VAL A C 1
ATOM 2304 O O . VAL A 1 286 ? 4.619 14.106 -11.779 1.00 47.03 286 VAL A O 1
ATOM 2307 N N . LYS A 1 287 ? 4.436 12.542 -10.163 1.00 54.78 287 LYS A N 1
ATOM 2308 C CA . LYS A 1 287 ? 3.164 13.015 -9.608 1.00 54.78 287 LYS A CA 1
ATOM 2309 C C . LYS A 1 287 ? 3.482 14.147 -8.637 1.00 54.78 287 LYS A C 1
ATOM 2311 O O . LYS A 1 287 ? 4.169 13.945 -7.640 1.00 54.78 287 LYS A O 1
ATOM 2316 N N . THR A 1 288 ? 3.086 15.370 -8.970 1.00 42.25 288 THR A N 1
ATOM 2317 C CA . THR A 1 288 ? 3.429 16.544 -8.162 1.00 42.25 288 THR A CA 1
ATOM 2318 C C . THR A 1 288 ? 2.581 16.548 -6.886 1.00 42.25 288 THR A C 1
ATOM 2320 O O . THR A 1 288 ? 1.385 16.806 -6.937 1.00 42.25 288 THR A O 1
ATOM 2323 N N . LEU A 1 289 ? 3.206 16.290 -5.733 1.00 41.94 289 LEU A N 1
ATOM 2324 C CA . LEU A 1 289 ? 2.596 16.388 -4.393 1.00 41.94 289 LEU A CA 1
ATOM 2325 C C . LEU A 1 289 ? 2.248 17.835 -3.974 1.00 41.94 289 LEU A C 1
ATOM 2327 O O . LEU A 1 289 ? 1.670 18.048 -2.912 1.00 41.94 289 LEU A O 1
ATOM 2331 N N . LEU A 1 290 ? 2.626 18.835 -4.779 1.00 36.66 290 LEU A N 1
ATOM 2332 C CA . LEU A 1 290 ? 2.643 20.256 -4.411 1.00 36.66 290 LEU A CA 1
ATOM 2333 C C . LEU A 1 290 ? 1.809 21.159 -5.341 1.00 36.66 290 LEU A C 1
ATOM 2335 O O . LEU A 1 290 ? 2.221 22.280 -5.629 1.00 36.66 290 LEU A O 1
ATOM 2339 N N . SER A 1 291 ? 0.644 20.690 -5.798 1.00 31.17 291 SER A N 1
ATOM 2340 C CA . SER A 1 291 ? -0.407 21.573 -6.336 1.00 31.17 291 SER A CA 1
ATOM 2341 C C . SER A 1 291 ? -1.612 21.620 -5.407 1.00 31.17 291 SER A C 1
ATOM 2343 O O . SER A 1 291 ? -2.222 20.529 -5.209 1.00 31.17 291 SER A O 1
#